Protein AF-A0A7W0KVX8-F1 (afdb_monomer)

Sequence (201 aa):
MSERSAALRSRAVELGVEVSYWDVEGGLHHAPEATLLAVVEVLEADRAGPAGQLEPVVVVGQHDTVRFGSLTDVQVHLVDGTAIKLDGTDGHAVLPPDLPVGCHLLRGADGDDEESATLVVPPPTMPRAAALAGGVGLFVPAYALWEAASPMPSFAHVSALVAKAPRLGVDVVATLPLYAAFLDEPFDASPYAPVSRLHWN

pLDDT: mean 92.49, std 5.88, range [60.91, 98.25]

Nearest PDB structures (foldseek):
  4s3r-assembly1_A  TM=8.326E-01  e=8.146E-12  Escherichia coli K-12
  4s3q-assembly3_C  TM=8.291E-01  e=1.752E-10  Escherichia coli K-12
  4s3p-assembly1_A  TM=8.088E-01  e=7.291E-11  Escherichia coli K-12
  3o4o-assembly1_C  TM=3.764E-01  e=3.678E-02  Homo sapiens
  6ed1-assembly2_C  TM=4.010E-01  e=1.287E-01  Phocaeicola dorei

Foldseek 3Di:
DDPVLVVLVVLCVVLVHDQWDQDPVRDIDGDDSVRSVVVSVVSVVVVPDDDAQADQEAEDEFFDKGFRAPFDFKWKQAPVRDIDTFDDDRRMGTDDRPRDADWIKIWTDDVPDIDIHIYGYHDPDDDDDPQCVVAAEAEDAQQPFADPVGRGRDVVSVVVCVVCQVVVRHPYYHHQAQAAAPCDVPHDPDSVDHPDSVDGD

Solvent-accessible surface area (backbone atoms only — not comparable to full-atom values): 12054 Å² total; per-residue (Å²): 134,54,73,70,56,54,52,51,52,52,52,28,48,77,72,72,42,80,63,55,52,71,48,98,86,70,48,81,44,67,61,53,69,70,57,52,49,57,53,44,55,53,53,52,62,69,58,72,59,86,86,63,61,50,60,66,66,43,79,42,68,77,64,36,70,50,63,37,48,83,45,69,60,32,30,41,35,40,81,90,66,53,74,44,77,48,77,65,57,99,30,28,28,69,47,71,66,77,66,68,72,46,72,28,41,34,36,31,27,50,91,93,48,75,48,70,22,40,33,33,29,63,68,96,58,83,88,76,64,74,90,55,66,92,55,40,74,44,81,49,53,55,81,75,35,60,41,96,94,46,68,67,51,42,72,66,47,52,52,57,47,60,75,46,27,64,85,72,65,31,75,40,81,44,60,61,62,59,34,19,49,33,84,58,93,69,71,38,80,47,59,86,56,45,78,32,95,86,44,69,101

Secondary structure (DSSP, 8-state):
--HHHHHHHHHHHHTT--SEEE-TTS-EEEPPHHHHHHHHHHHHHHH-S---SS-SEEE--TT-EEE-TT--S-EEE-TTS-EEE---BTTEEEPPTTPPSEEEEEEEEETTEEEEEEEEE--SS----GGGTTPPEEE--GGG--BTTB-S--HHHHHHHHHHGGGGT--EEE-S--EE-B-SSS-B--TTS-SEEEEE-

Mean predicted aligned error: 6.46 Å

Radius of gyration: 25.16 Å; Cα contacts (8 Å, |Δi|>4): 292; chains: 1; bounding box: 56×49×65 Å

Structure (mmCIF, N/CA/C/O backbone):
data_AF-A0A7W0KVX8-F1
#
_entry.id   AF-A0A7W0KVX8-F1
#
loop_
_atom_site.group_PDB
_atom_site.id
_atom_site.type_symbol
_atom_site.label_atom_id
_atom_site.label_alt_id
_atom_site.label_comp_id
_atom_site.label_asym_id
_atom_site.label_entity_id
_atom_site.label_seq_id
_atom_site.pdbx_PDB_ins_code
_atom_site.Cartn_x
_atom_site.Cartn_y
_atom_site.Cartn_z
_atom_site.occupancy
_atom_site.B_iso_or_equiv
_atom_site.auth_seq_id
_atom_site.auth_comp_id
_atom_site.auth_asym_id
_atom_site.auth_atom_id
_atom_site.pdbx_PDB_model_num
ATOM 1 N N . MET A 1 1 ? 10.845 28.644 25.813 1.00 60.91 1 MET A N 1
ATOM 2 C CA . MET A 1 1 ? 9.787 28.021 24.991 1.00 60.91 1 MET A CA 1
ATOM 3 C C . MET A 1 1 ? 8.451 28.470 25.559 1.00 60.91 1 MET A C 1
ATOM 5 O O . MET A 1 1 ? 8.292 28.390 26.769 1.00 60.91 1 MET A O 1
ATOM 9 N N . SER A 1 2 ? 7.565 29.038 24.738 1.00 82.81 2 SER A N 1
ATOM 10 C CA . SER A 1 2 ? 6.242 29.498 25.192 1.00 82.81 2 SER A CA 1
ATOM 11 C C . SER A 1 2 ? 5.310 28.304 25.426 1.00 82.81 2 SER A C 1
ATOM 13 O O . SER A 1 2 ? 5.444 27.289 24.747 1.00 82.81 2 SER A O 1
ATOM 15 N N . GLU A 1 3 ? 4.344 28.427 26.333 1.00 86.12 3 GLU A N 1
ATOM 16 C CA . GLU A 1 3 ? 3.300 27.417 26.574 1.00 86.12 3 GLU A CA 1
ATOM 17 C C . GLU A 1 3 ? 2.555 27.048 25.278 1.00 86.12 3 GLU A C 1
ATOM 19 O O . GLU A 1 3 ? 2.338 25.876 24.983 1.00 86.12 3 GLU A O 1
ATOM 24 N N . ARG A 1 4 ? 2.297 28.044 24.419 1.00 86.69 4 ARG A N 1
ATOM 25 C CA . ARG A 1 4 ? 1.688 27.845 23.094 1.00 86.69 4 ARG A CA 1
ATOM 26 C C . ARG A 1 4 ? 2.558 27.001 22.151 1.00 86.69 4 ARG A C 1
ATOM 28 O O . ARG A 1 4 ? 2.035 26.205 21.380 1.00 86.69 4 ARG A O 1
ATOM 35 N N . SER A 1 5 ? 3.879 27.161 22.232 1.00 89.12 5 SER A N 1
ATOM 36 C CA . SER A 1 5 ? 4.852 26.391 21.441 1.00 89.12 5 SER A CA 1
ATOM 37 C C . SER A 1 5 ? 4.897 24.930 21.891 1.00 89.12 5 SER A C 1
ATOM 39 O O . SER A 1 5 ? 4.917 24.017 21.067 1.00 89.12 5 SER A O 1
ATOM 41 N N . ALA A 1 6 ? 4.838 24.698 23.206 1.00 92.88 6 ALA A N 1
ATOM 42 C CA . ALA A 1 6 ? 4.768 23.355 23.771 1.00 92.88 6 ALA A CA 1
ATOM 43 C C . ALA A 1 6 ? 3.460 22.644 23.384 1.00 92.88 6 ALA A C 1
ATOM 45 O O . ALA A 1 6 ? 3.502 21.491 22.959 1.00 92.88 6 ALA A O 1
ATOM 46 N N . ALA A 1 7 ? 2.323 23.344 23.452 1.00 95.69 7 ALA A N 1
ATOM 47 C CA . ALA A 1 7 ? 1.025 22.807 23.047 1.00 95.69 7 ALA A CA 1
ATOM 48 C C . ALA A 1 7 ? 0.996 22.408 21.562 1.00 95.69 7 ALA A C 1
ATOM 50 O O . ALA A 1 7 ? 0.565 21.306 21.234 1.00 95.69 7 ALA A O 1
ATOM 51 N N . LEU A 1 8 ? 1.527 23.256 20.670 1.00 96.75 8 LEU A N 1
ATOM 52 C CA . LEU A 1 8 ? 1.627 22.944 19.240 1.00 96.75 8 LEU A CA 1
ATOM 53 C C . LEU A 1 8 ? 2.477 21.692 18.982 1.00 96.75 8 LEU A C 1
ATOM 55 O O . LEU A 1 8 ? 2.088 20.836 18.195 1.00 96.75 8 LEU A O 1
ATOM 59 N N . ARG A 1 9 ? 3.624 21.562 19.659 1.00 96.94 9 ARG A N 1
ATOM 60 C CA . ARG A 1 9 ? 4.486 20.376 19.534 1.00 96.94 9 ARG A CA 1
ATOM 61 C C . ARG A 1 9 ? 3.807 19.114 20.061 1.00 96.94 9 ARG A C 1
ATOM 63 O O . ARG A 1 9 ? 3.898 18.086 19.402 1.00 96.94 9 ARG A O 1
ATOM 70 N N . SER A 1 10 ? 3.115 19.193 21.201 1.00 96.75 10 SER A N 1
ATOM 71 C CA . SER A 1 10 ? 2.325 18.070 21.727 1.00 96.75 10 SER A CA 1
ATOM 72 C C . SER A 1 10 ? 1.285 17.629 20.705 1.00 96.75 10 SER A C 1
ATOM 74 O O . SER A 1 10 ? 1.202 16.451 20.370 1.00 96.75 10 SER A O 1
ATOM 76 N N . ARG A 1 11 ? 0.559 18.595 20.132 1.00 96.12 11 ARG A N 1
ATOM 77 C CA . ARG A 1 11 ? -0.483 18.296 19.158 1.00 96.12 11 ARG A CA 1
ATOM 78 C C . ARG A 1 11 ? 0.067 17.696 17.864 1.00 96.12 11 ARG A C 1
ATOM 80 O O . ARG A 1 11 ? -0.513 16.755 17.336 1.00 96.12 11 ARG A O 1
ATOM 87 N N . ALA A 1 12 ? 1.204 18.192 17.381 1.00 97.06 12 ALA A N 1
ATOM 88 C CA . ALA A 1 12 ? 1.903 17.616 16.235 1.00 97.06 12 ALA A CA 1
ATOM 89 C C . ALA A 1 12 ? 2.253 16.135 16.476 1.00 97.06 12 ALA A C 1
ATOM 91 O O . ALA A 1 12 ? 1.955 15.292 15.635 1.00 97.06 12 ALA A O 1
ATOM 92 N N . VAL A 1 13 ? 2.792 15.802 17.654 1.00 97.19 13 VAL A N 1
ATOM 93 C CA . VAL A 1 13 ? 3.115 14.414 18.028 1.00 97.19 13 VAL A CA 1
ATOM 94 C C . VAL A 1 13 ? 1.862 13.535 18.102 1.00 97.19 13 VAL A C 1
ATOM 96 O O . VAL A 1 13 ? 1.881 12.416 17.598 1.00 97.19 13 VAL A O 1
ATOM 99 N N . GLU A 1 14 ? 0.759 14.034 18.667 1.00 95.19 14 GLU A N 1
ATOM 100 C CA . GLU A 1 14 ? -0.530 13.317 18.700 1.00 95.19 14 GLU A CA 1
ATOM 101 C C . GLU A 1 14 ? -1.083 12.996 17.302 1.00 95.19 14 GLU A C 1
ATOM 103 O O . GLU A 1 14 ? -1.807 12.016 17.136 1.00 95.19 14 GLU A O 1
ATOM 108 N N . LEU A 1 15 ? -0.744 13.812 16.300 1.00 94.44 15 LEU A N 1
ATOM 109 C CA . LEU A 1 15 ? -1.108 13.617 14.894 1.00 94.44 15 LEU A CA 1
ATOM 110 C C . LEU A 1 15 ? -0.056 12.812 14.108 1.00 94.44 15 LEU A C 1
ATOM 112 O O . LEU A 1 15 ? -0.180 12.668 12.895 1.00 94.44 15 LEU A O 1
ATOM 116 N N . GLY A 1 16 ? 0.978 12.289 14.774 1.00 95.44 16 GLY A N 1
ATOM 117 C CA . GLY A 1 16 ? 2.042 11.505 14.142 1.00 95.44 16 GLY A CA 1
ATOM 118 C C . GLY A 1 16 ? 3.076 12.338 13.376 1.00 95.44 16 GLY A C 1
ATOM 119 O O . GLY A 1 16 ? 3.812 11.794 12.557 1.00 95.44 16 GLY A O 1
ATOM 120 N N . VAL A 1 17 ? 3.152 13.647 13.628 1.00 97.06 17 VAL A N 1
ATOM 121 C CA . VAL A 1 17 ? 4.133 14.542 13.003 1.00 97.06 17 VAL A CA 1
ATOM 122 C C . VAL A 1 17 ? 5.415 14.562 13.825 1.00 97.06 17 VAL A C 1
ATOM 124 O O . VAL A 1 17 ? 5.430 14.951 14.996 1.00 97.06 17 VAL A O 1
ATOM 127 N N . GLU A 1 18 ? 6.522 14.191 13.188 1.00 96.62 18 GLU A N 1
ATOM 128 C CA . GLU A 1 18 ? 7.843 14.274 13.797 1.00 96.62 18 GLU A CA 1
ATOM 129 C C . GLU A 1 18 ? 8.270 15.744 13.962 1.00 96.62 18 GLU A C 1
ATOM 131 O O . GLU A 1 18 ? 8.234 16.543 13.026 1.00 96.62 18 GLU A O 1
ATOM 136 N N . VAL A 1 19 ? 8.672 16.130 15.175 1.00 97.75 19 VAL A N 1
ATOM 137 C CA . VAL A 1 19 ? 8.991 17.533 15.515 1.00 97.75 19 VAL A CA 1
ATOM 138 C C . VAL A 1 19 ? 10.482 17.873 15.407 1.00 97.75 19 VAL A C 1
ATOM 140 O O . VAL A 1 19 ? 10.882 19.023 15.642 1.00 97.75 19 VAL A O 1
ATOM 143 N N . SER A 1 20 ? 11.305 16.879 15.083 1.00 97.31 20 SER A N 1
ATOM 144 C CA . SER A 1 20 ? 12.745 16.991 14.860 1.00 97.31 20 SER A CA 1
ATOM 145 C C . SER A 1 20 ? 13.267 15.774 14.116 1.00 97.31 20 SER A C 1
ATOM 147 O O . SER A 1 20 ? 12.803 14.686 14.410 1.00 97.31 20 SER A O 1
ATOM 149 N N . TYR A 1 21 ? 14.267 15.930 13.259 1.00 97.06 21 TYR A N 1
ATOM 150 C CA . TYR A 1 21 ? 14.868 14.816 12.525 1.00 97.06 21 TYR A CA 1
ATOM 151 C C . TYR A 1 21 ? 16.384 14.989 12.424 1.00 97.06 21 TYR A C 1
ATOM 153 O O . TYR A 1 21 ? 16.905 16.098 12.565 1.00 97.06 21 TYR A O 1
ATOM 161 N N . TRP A 1 22 ? 17.084 13.887 12.168 1.00 97.88 22 TRP A N 1
ATOM 162 C CA . TRP A 1 22 ? 18.500 13.901 11.810 1.00 97.88 22 TRP A CA 1
ATOM 163 C C . TRP A 1 22 ? 18.632 13.948 10.291 1.00 97.88 22 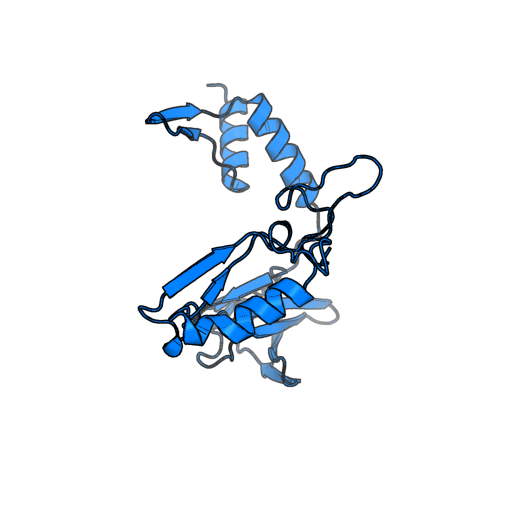TRP A C 1
ATOM 165 O O . TRP A 1 22 ? 18.030 13.128 9.597 1.00 97.88 22 TRP A O 1
ATOM 175 N N . ASP A 1 23 ? 19.388 14.908 9.771 1.00 97.31 23 ASP A N 1
ATOM 176 C CA . ASP A 1 23 ? 19.663 14.986 8.338 1.00 97.31 23 ASP A CA 1
ATOM 177 C C . ASP A 1 23 ? 20.733 13.968 7.894 1.00 97.31 23 ASP A C 1
ATOM 179 O O . ASP A 1 23 ? 21.302 13.214 8.689 1.00 97.31 23 ASP A O 1
ATOM 183 N N . VAL A 1 24 ? 21.019 13.948 6.591 1.00 96.81 24 VAL A N 1
ATOM 184 C CA . VAL A 1 24 ? 22.013 13.045 5.986 1.00 96.81 24 VAL A CA 1
ATOM 185 C C . VAL A 1 24 ? 23.459 13.356 6.387 1.00 96.81 24 VAL A C 1
ATOM 187 O O . VAL A 1 24 ? 24.340 12.526 6.172 1.00 96.81 24 VAL A O 1
ATOM 190 N N . GLU A 1 25 ? 23.710 14.527 6.971 1.00 97.88 25 GLU A N 1
ATOM 191 C CA . GLU A 1 25 ? 25.013 14.952 7.489 1.00 97.88 25 GLU A CA 1
ATOM 192 C C . GLU A 1 25 ? 25.151 14.656 8.995 1.00 97.88 25 GLU A C 1
ATOM 194 O O . GLU A 1 25 ? 26.216 14.863 9.579 1.00 97.88 25 GLU A O 1
ATOM 199 N N . GLY A 1 26 ? 24.097 14.126 9.629 1.00 97.56 26 GLY A N 1
ATOM 200 C CA . GLY A 1 26 ? 24.051 13.846 11.062 1.00 97.56 26 GLY A CA 1
ATOM 201 C 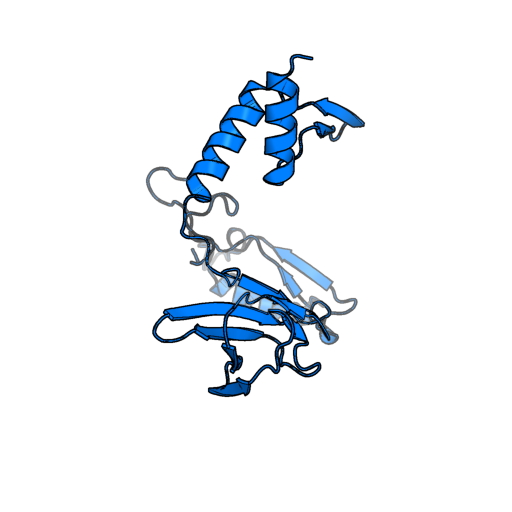C . GLY A 1 26 ? 23.756 15.081 11.917 1.00 97.56 26 GLY A C 1
ATOM 202 O O . GLY A 1 26 ? 24.029 15.070 13.116 1.00 97.56 26 GLY A O 1
ATOM 203 N N . GLY A 1 27 ? 23.212 16.146 11.331 1.00 98.25 27 GLY A N 1
ATOM 204 C CA . GLY A 1 27 ? 22.713 17.319 12.039 1.00 98.25 27 GLY A CA 1
ATOM 205 C C . GLY A 1 27 ? 21.297 17.097 12.568 1.00 98.25 27 GLY A C 1
ATOM 206 O O . GLY A 1 27 ? 20.413 16.665 11.831 1.00 98.25 27 GLY A O 1
ATOM 207 N N . LEU A 1 28 ? 21.062 17.412 13.846 1.00 98.12 28 LEU A N 1
ATOM 208 C CA . LEU A 1 28 ? 19.714 17.421 14.421 1.00 98.12 28 LEU A CA 1
ATOM 209 C C . LEU A 1 28 ? 19.013 18.740 14.089 1.00 98.12 28 LEU A C 1
ATOM 211 O O . LEU A 1 28 ? 19.460 19.812 14.501 1.00 98.12 28 LEU A O 1
ATOM 215 N N . HIS A 1 29 ? 17.865 18.647 13.427 1.00 97.56 29 HIS A N 1
ATOM 216 C CA . HIS A 1 29 ? 17.004 19.781 13.112 1.00 97.56 29 HIS A CA 1
ATOM 217 C C . HIS A 1 29 ? 15.722 19.715 13.916 1.00 97.56 29 HIS A C 1
ATOM 219 O O . HIS A 1 29 ? 15.099 18.663 14.022 1.00 97.56 29 HIS A O 1
ATOM 225 N N . HIS A 1 30 ? 15.281 20.857 14.435 1.00 97.25 30 HIS A N 1
ATOM 226 C CA . HIS A 1 30 ? 13.957 20.995 15.031 1.00 97.25 30 HIS A CA 1
ATOM 227 C C . HIS A 1 30 ? 13.032 21.713 14.057 1.00 97.25 30 HIS A C 1
ATOM 229 O O . HIS A 1 30 ? 13.382 22.769 13.529 1.00 97.25 30 HIS A O 1
ATOM 235 N N . ALA A 1 31 ? 11.831 21.171 13.860 1.00 96.31 31 ALA A N 1
ATOM 236 C CA . ALA A 1 31 ? 10.846 21.777 12.979 1.00 96.31 31 ALA A CA 1
ATOM 237 C C . ALA A 1 31 ? 10.495 23.207 13.458 1.00 96.31 31 ALA A C 1
ATOM 239 O O . ALA A 1 31 ? 10.212 23.394 14.657 1.00 96.31 31 ALA A O 1
ATOM 240 N N . PRO A 1 32 ? 10.505 24.212 12.558 1.00 96.31 32 PRO A N 1
ATOM 241 C CA . PRO A 1 32 ? 10.020 25.556 12.857 1.00 96.31 32 PRO A CA 1
ATOM 242 C C . PRO A 1 32 ? 8.536 25.547 13.236 1.00 96.31 32 PRO A C 1
ATOM 244 O O . PRO A 1 32 ? 7.752 24.776 12.685 1.00 96.31 32 PRO A O 1
ATOM 247 N N . GLU A 1 33 ? 8.120 26.451 14.129 1.00 96.44 33 GLU A N 1
ATOM 248 C CA . GLU A 1 33 ? 6.717 26.531 14.577 1.00 96.44 33 GLU A CA 1
ATOM 249 C C . GLU A 1 33 ? 5.740 26.770 13.420 1.00 96.44 33 GLU A C 1
ATOM 251 O O . GLU A 1 33 ? 4.672 26.170 13.396 1.00 96.44 33 GLU A O 1
ATOM 256 N N . ALA A 1 34 ? 6.120 27.590 12.435 1.00 96.81 34 ALA A N 1
ATOM 257 C CA . ALA A 1 34 ? 5.286 27.859 11.265 1.00 96.81 34 ALA A CA 1
ATOM 258 C C . ALA A 1 34 ? 5.028 26.595 10.424 1.00 96.81 34 ALA A C 1
ATOM 260 O O . ALA A 1 34 ? 3.917 26.394 9.944 1.00 96.81 34 ALA A O 1
ATOM 261 N N . THR A 1 35 ? 6.032 25.723 10.283 1.00 96.94 35 THR A N 1
ATOM 262 C CA . THR A 1 35 ? 5.895 24.442 9.577 1.00 96.94 35 THR A CA 1
ATOM 263 C C . THR A 1 35 ? 4.988 23.491 10.347 1.00 96.94 35 THR A C 1
ATOM 265 O O . THR A 1 35 ? 4.090 22.900 9.756 1.00 96.94 35 THR A O 1
ATOM 268 N N . LEU A 1 36 ? 5.185 23.375 11.667 1.00 97.62 36 LEU A N 1
ATOM 269 C CA . LEU A 1 36 ? 4.328 22.538 12.510 1.00 97.62 36 LEU A CA 1
ATOM 270 C C . LEU A 1 36 ? 2.873 23.002 12.462 1.00 97.62 36 LEU A C 1
ATOM 272 O O . LEU A 1 36 ? 1.986 22.171 12.323 1.00 97.62 36 LEU A O 1
ATOM 276 N N . LEU A 1 37 ? 2.634 24.314 12.530 1.00 97.50 37 LEU A N 1
ATOM 277 C CA . LEU A 1 37 ? 1.289 24.87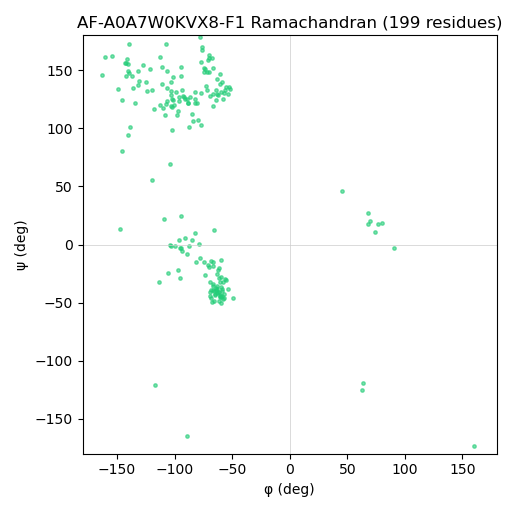5 12.448 1.00 97.50 37 LEU A CA 1
ATOM 278 C C . LEU A 1 37 ? 0.615 24.514 11.118 1.00 97.50 37 LEU A C 1
ATOM 280 O O . LEU A 1 37 ? -0.482 23.972 11.139 1.00 97.50 37 LEU A O 1
ATOM 284 N N . ALA A 1 38 ? 1.294 24.734 9.988 1.00 97.56 38 ALA A N 1
ATOM 285 C CA . ALA A 1 38 ? 0.740 24.440 8.667 1.00 97.56 38 ALA A CA 1
ATOM 286 C C . ALA A 1 38 ? 0.402 22.949 8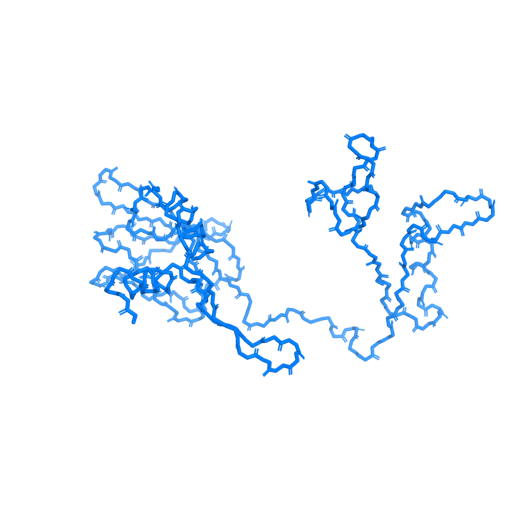.476 1.00 97.56 38 ALA A C 1
ATOM 288 O O . ALA A 1 38 ? -0.644 22.619 7.925 1.00 97.56 38 ALA A O 1
ATOM 289 N N . VAL A 1 39 ? 1.261 22.036 8.948 1.00 97.12 39 VAL A N 1
ATOM 290 C CA . VAL A 1 39 ? 1.001 20.587 8.862 1.00 97.12 39 VAL A CA 1
ATOM 291 C C . VAL A 1 39 ? -0.149 20.176 9.784 1.00 97.12 39 VAL A C 1
ATOM 293 O O . VAL A 1 39 ? -1.026 19.429 9.359 1.00 97.12 39 VAL A O 1
ATOM 296 N N . VAL A 1 40 ? -0.175 20.676 11.025 1.00 96.69 40 VAL A N 1
ATOM 297 C CA . VAL A 1 40 ? -1.258 20.395 11.981 1.00 96.69 40 VAL A CA 1
ATOM 298 C C . VAL A 1 40 ? -2.602 20.875 11.437 1.00 96.69 40 VAL A C 1
ATOM 300 O O . VAL A 1 40 ? -3.565 20.121 11.488 1.00 96.69 40 VAL A O 1
ATOM 303 N N . GLU A 1 41 ? -2.672 22.082 10.871 1.00 95.75 41 GLU A N 1
ATOM 304 C CA . GLU A 1 41 ? -3.903 22.622 10.278 1.00 95.75 41 GLU A CA 1
ATOM 305 C C . GLU A 1 41 ? -4.468 21.715 9.174 1.00 95.75 41 GLU A C 1
ATOM 307 O O . GLU A 1 41 ? -5.672 21.464 9.150 1.00 95.75 41 GLU A O 1
ATOM 312 N N . VAL A 1 42 ? -3.610 21.179 8.300 1.00 95.75 42 VAL A N 1
ATOM 313 C CA . VAL A 1 42 ? -4.026 20.247 7.238 1.00 95.75 42 VAL A CA 1
ATOM 314 C C . VAL A 1 42 ? -4.536 18.928 7.822 1.00 95.75 42 VAL A C 1
ATOM 316 O O . VAL A 1 42 ? -5.622 18.480 7.466 1.00 95.75 42 VAL A O 1
ATOM 319 N N . LEU A 1 43 ? -3.791 18.319 8.749 1.00 94.56 43 LEU A N 1
ATOM 320 C CA . LEU A 1 43 ? -4.164 17.022 9.327 1.00 94.56 43 LEU A CA 1
ATOM 321 C C . LEU A 1 43 ? -5.445 17.094 10.170 1.00 94.56 43 LEU A C 1
ATOM 323 O O . LEU A 1 43 ? -6.228 16.147 10.192 1.00 94.56 43 LEU A O 1
ATOM 327 N N . GLU A 1 44 ? -5.679 18.211 10.856 1.00 93.38 44 GLU A N 1
ATOM 328 C CA . GLU A 1 44 ? -6.921 18.443 11.599 1.00 93.38 44 GLU A CA 1
ATOM 329 C C . GLU A 1 44 ? -8.121 18.609 10.668 1.00 93.38 44 GLU A C 1
ATOM 331 O O . GLU A 1 44 ? -9.200 18.092 10.961 1.00 93.38 44 GLU A O 1
ATOM 336 N N . ALA A 1 45 ? -7.937 19.300 9.538 1.00 91.12 45 ALA A N 1
ATOM 337 C CA . ALA A 1 45 ? -8.982 19.439 8.532 1.00 91.12 45 ALA A CA 1
ATOM 338 C C . ALA A 1 45 ? -9.385 18.073 7.947 1.00 91.12 45 ALA A C 1
ATOM 340 O O . ALA A 1 45 ? -10.578 17.807 7.804 1.00 91.12 45 ALA A O 1
ATOM 341 N N . ASP A 1 46 ? -8.414 17.189 7.697 1.00 86.38 46 ASP A N 1
ATOM 342 C CA . ASP A 1 46 ? -8.662 15.826 7.206 1.00 86.38 46 ASP A CA 1
ATOM 343 C C . ASP A 1 46 ? -9.330 14.926 8.262 1.00 86.38 46 ASP A C 1
ATOM 345 O O . ASP A 1 46 ? -10.136 14.055 7.930 1.00 86.38 46 ASP A O 1
ATOM 349 N N . ARG A 1 47 ? -9.034 15.138 9.551 1.00 81.19 47 ARG A N 1
ATOM 350 C CA . ARG A 1 47 ? -9.573 14.330 10.657 1.00 81.19 47 ARG A CA 1
ATOM 351 C C . ARG A 1 47 ? -11.038 14.624 10.986 1.00 81.19 47 ARG A C 1
ATOM 353 O O . ARG A 1 47 ? -11.664 13.817 11.666 1.00 81.19 47 ARG A O 1
ATOM 360 N N . ALA A 1 48 ? -11.608 15.732 10.518 1.00 69.50 48 ALA A N 1
ATOM 361 C CA . ALA A 1 48 ? -12.958 16.185 10.875 1.00 69.50 48 ALA A CA 1
ATOM 362 C C . ALA A 1 48 ? -14.126 15.274 10.403 1.00 69.50 48 ALA A C 1
ATOM 364 O O . ALA A 1 48 ? -15.287 15.684 10.461 1.00 69.50 48 ALA A O 1
ATOM 365 N N . GLY A 1 49 ? -13.851 14.048 9.942 1.00 67.19 49 GLY A N 1
ATOM 366 C CA . GLY A 1 49 ? -14.856 13.027 9.650 1.00 67.19 49 GLY A CA 1
ATOM 367 C C . GLY A 1 49 ? -15.536 12.459 10.909 1.00 67.19 49 GLY A C 1
ATOM 368 O O . GLY A 1 49 ? -15.041 12.633 12.025 1.00 67.19 49 GLY A O 1
ATOM 369 N N . PRO A 1 50 ? -16.692 11.785 10.758 1.00 64.62 50 PRO A N 1
ATOM 370 C CA . PRO A 1 50 ? -17.402 11.185 11.882 1.00 64.62 50 PRO A CA 1
ATOM 371 C C . PRO A 1 50 ? -16.549 10.099 12.549 1.00 64.62 50 PRO A C 1
ATOM 373 O O . PRO A 1 50 ? -16.039 9.198 11.885 1.00 64.62 50 PRO A O 1
ATOM 376 N N . ALA A 1 51 ? -16.408 10.189 13.872 1.00 70.62 51 ALA A N 1
ATOM 377 C CA . ALA A 1 51 ? -15.779 9.152 14.676 1.00 70.62 51 ALA A CA 1
ATOM 378 C C . ALA A 1 51 ? -16.775 7.999 14.869 1.00 70.62 51 ALA A C 1
ATOM 380 O O . ALA A 1 51 ? -17.720 8.130 15.648 1.00 70.62 51 ALA A O 1
ATOM 381 N N . GLY A 1 52 ? -16.577 6.911 14.125 1.00 82.19 52 GLY A N 1
ATOM 382 C CA . GLY A 1 52 ? -17.249 5.637 14.369 1.00 82.19 52 GLY A CA 1
ATOM 383 C C . GLY A 1 52 ? -16.635 4.899 15.558 1.00 82.19 52 GLY A C 1
ATOM 384 O O . GLY A 1 52 ? -15.554 5.242 16.044 1.00 82.19 52 GLY A O 1
ATOM 385 N N . GLN A 1 53 ? -17.331 3.874 16.029 1.00 89.38 53 GLN A N 1
ATOM 386 C CA . GLN A 1 53 ? -16.802 2.924 17.004 1.00 89.38 53 GLN A CA 1
ATOM 387 C C . GLN A 1 53 ? -15.788 1.963 16.374 1.00 89.38 53 GLN A C 1
ATOM 389 O O . GLN A 1 53 ? -14.905 1.457 17.073 1.00 89.38 53 GLN A O 1
ATOM 394 N N . LEU A 1 54 ? -15.905 1.722 15.064 1.00 90.38 54 LEU A N 1
ATOM 395 C CA . LEU A 1 54 ? -14.915 1.007 14.268 1.00 90.38 54 LEU A CA 1
ATOM 396 C C . LEU A 1 54 ? -13.932 1.977 13.605 1.00 90.38 54 LEU A C 1
ATOM 398 O O . LEU A 1 54 ? -14.319 2.938 12.941 1.00 90.38 54 LEU A O 1
ATOM 402 N N . GLU A 1 55 ? -12.640 1.664 13.706 1.00 88.00 55 GLU A N 1
ATOM 403 C CA . GLU A 1 55 ? -11.627 2.278 12.844 1.00 88.00 55 GLU A CA 1
ATOM 404 C C . GLU A 1 55 ? -11.901 1.876 11.381 1.00 88.00 55 GLU A C 1
ATOM 406 O O . GLU A 1 55 ? -12.080 0.683 11.126 1.00 88.00 55 GLU A O 1
ATOM 411 N N . PRO A 1 56 ? -11.894 2.802 10.398 1.00 88.94 56 PRO A N 1
ATOM 412 C CA . PRO A 1 56 ? -12.282 2.500 9.012 1.00 88.94 56 PRO A CA 1
ATOM 413 C C . PRO A 1 56 ? -11.483 1.361 8.364 1.00 88.94 56 PRO A C 1
ATOM 415 O O . PRO A 1 56 ? -11.983 0.654 7.482 1.00 88.94 56 PRO A O 1
ATOM 418 N N . VAL A 1 57 ? -10.232 1.189 8.798 1.00 93.00 57 VAL A N 1
ATOM 419 C CA . VAL A 1 57 ? -9.344 0.099 8.396 1.00 93.00 57 VAL A CA 1
ATOM 420 C C . VAL A 1 57 ? -8.669 -0.471 9.638 1.00 93.00 57 VAL A C 1
ATOM 422 O O . VAL A 1 57 ? -7.939 0.230 10.334 1.00 93.00 57 VAL A O 1
ATOM 425 N N . VAL A 1 58 ? -8.861 -1.764 9.878 1.00 93.06 58 VAL A N 1
ATOM 426 C CA . VAL A 1 58 ? -8.200 -2.517 10.943 1.00 93.06 58 VAL A CA 1
ATOM 427 C C . VAL A 1 58 ? -7.209 -3.476 10.293 1.00 93.06 58 VAL A C 1
ATOM 429 O O . VAL A 1 58 ? -7.605 -4.356 9.534 1.00 93.06 58 VAL A O 1
ATOM 432 N N . VAL A 1 59 ? -5.916 -3.319 10.571 1.00 92.31 5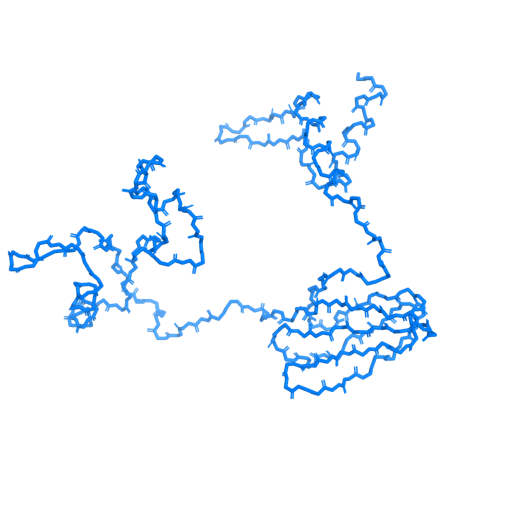9 VAL A N 1
ATOM 433 C CA . VAL A 1 59 ? -4.873 -4.247 10.105 1.00 92.31 59 VAL A CA 1
ATOM 434 C C . VAL A 1 59 ? -4.481 -5.148 11.265 1.00 92.31 59 VAL A C 1
ATOM 436 O O . VAL A 1 59 ? -4.110 -4.642 12.321 1.00 92.31 59 VAL A O 1
ATOM 439 N N . VAL A 1 60 ? -4.561 -6.462 11.069 1.00 91.38 60 VAL A N 1
ATOM 440 C CA . VAL A 1 60 ? -4.378 -7.448 12.142 1.00 91.38 60 VAL A CA 1
ATOM 441 C C . VAL A 1 60 ? -3.414 -8.553 11.752 1.00 91.38 60 VAL A C 1
ATOM 443 O O . VAL A 1 60 ? -3.427 -9.038 10.627 1.00 91.38 60 VAL A O 1
ATOM 446 N N . GLY A 1 61 ? -2.581 -8.972 12.693 1.00 82.62 61 GLY A N 1
ATOM 447 C CA . GLY A 1 61 ? -1.816 -10.207 12.643 1.00 82.62 61 GLY A CA 1
ATOM 448 C C . GLY A 1 61 ? -2.575 -11.395 13.241 1.00 82.62 61 GLY A C 1
ATOM 449 O O . GLY A 1 61 ? -3.786 -11.367 13.461 1.00 82.62 61 GLY A O 1
ATOM 450 N N . GLN A 1 62 ? -1.838 -12.472 13.517 1.00 71.25 62 GLN A N 1
ATOM 451 C CA . GLN A 1 62 ? -2.386 -13.644 14.201 1.00 71.25 62 GLN A CA 1
ATOM 452 C C . GLN A 1 62 ? -2.649 -13.332 15.677 1.00 71.25 62 GLN A C 1
ATOM 454 O O . GLN A 1 62 ? -1.758 -12.841 16.365 1.00 71.25 62 GLN A O 1
ATOM 459 N N . HIS A 1 63 ? -3.836 -13.709 16.166 1.00 75.31 63 HIS A N 1
ATOM 460 C CA . HIS A 1 63 ? -4.275 -13.540 17.561 1.00 75.31 63 HIS A CA 1
ATOM 461 C C . HIS A 1 63 ? -4.496 -12.090 18.023 1.00 75.31 63 HIS A C 1
ATOM 463 O O . HIS A 1 63 ? -4.562 -11.834 19.227 1.00 75.31 63 HIS A O 1
ATOM 469 N N . ASP A 1 64 ? -4.639 -11.147 17.093 1.00 86.62 64 ASP A N 1
ATOM 470 C CA . ASP A 1 64 ? -4.936 -9.761 17.438 1.00 86.62 64 ASP A CA 1
ATOM 471 C C . ASP A 1 64 ? -6.367 -9.579 17.958 1.00 86.62 64 ASP A C 1
ATOM 473 O O . ASP A 1 64 ? -7.274 -10.387 17.736 1.00 86.62 64 ASP A O 1
ATOM 477 N N . THR A 1 65 ? -6.559 -8.483 18.686 1.00 91.19 65 THR A N 1
ATOM 478 C CA . THR A 1 65 ? -7.852 -8.075 19.235 1.00 91.19 65 THR A CA 1
ATOM 479 C C . THR A 1 65 ? -8.389 -6.893 18.442 1.00 91.19 65 THR A C 1
ATOM 481 O O . THR A 1 65 ? -7.663 -5.929 18.203 1.00 91.19 65 THR A O 1
ATOM 484 N N . VAL A 1 66 ? -9.670 -6.934 18.084 1.00 92.69 66 VAL A N 1
ATOM 485 C CA . VAL A 1 66 ? -10.368 -5.808 17.457 1.00 92.69 66 VAL A CA 1
ATOM 486 C C . VAL A 1 66 ? -11.232 -5.076 18.479 1.00 92.69 66 VAL A C 1
ATOM 488 O O . VAL A 1 66 ? -11.797 -5.698 19.378 1.00 92.69 66 VAL A O 1
ATOM 491 N N . ARG A 1 67 ? -11.319 -3.749 18.352 1.00 93.06 67 ARG A N 1
ATOM 492 C CA . ARG A 1 67 ? -12.172 -2.887 19.181 1.00 93.06 67 ARG A CA 1
ATOM 493 C C . ARG A 1 67 ? -13.410 -2.475 18.397 1.00 93.06 67 ARG A C 1
ATOM 495 O O . ARG A 1 67 ? -13.301 -2.166 17.215 1.00 93.06 67 ARG A O 1
ATOM 502 N N . PHE A 1 68 ? -14.552 -2.463 19.072 1.00 91.94 68 PHE A N 1
ATOM 503 C CA . PHE A 1 68 ? -15.848 -2.108 18.486 1.00 91.94 68 PHE A CA 1
ATOM 504 C C . PHE A 1 68 ? -16.800 -1.411 19.468 1.00 91.94 68 PHE A C 1
ATOM 506 O O . PHE A 1 68 ? -17.985 -1.277 19.183 1.00 91.94 68 PHE A O 1
ATOM 513 N N . GLY A 1 69 ? -16.305 -0.961 20.625 1.00 91.25 69 GLY A N 1
ATOM 514 C CA . GLY A 1 69 ? -17.086 -0.134 21.548 1.00 91.25 69 GLY A CA 1
ATOM 515 C C . GLY A 1 69 ? -18.327 -0.847 22.095 1.00 91.25 69 GLY A C 1
ATOM 516 O O . GLY A 1 69 ? -18.218 -1.912 22.690 1.00 91.25 69 GLY A O 1
ATOM 517 N N . SER A 1 70 ? -19.505 -0.250 21.944 1.00 91.69 70 SER A N 1
ATOM 518 C CA . SER A 1 70 ? -20.789 -0.803 22.380 1.00 91.69 70 SER A CA 1
ATOM 519 C C . SER A 1 70 ? -21.470 -1.709 21.352 1.00 91.69 70 SER A C 1
ATOM 521 O O . SER A 1 70 ? -22.533 -2.240 21.662 1.00 91.69 70 SER A O 1
ATOM 523 N N . LEU A 1 71 ? -20.893 -1.913 20.159 1.00 92.19 71 LEU A N 1
ATOM 524 C CA . LEU A 1 71 ? -21.499 -2.756 19.122 1.00 92.19 71 LEU A CA 1
ATOM 525 C C . LEU A 1 71 ? -21.681 -4.202 19.625 1.00 92.19 71 LEU A C 1
ATOM 527 O O . LEU A 1 71 ? -20.802 -4.759 20.286 1.00 92.19 71 LEU A O 1
ATOM 531 N N . THR A 1 72 ? -22.826 -4.817 19.310 1.00 88.62 72 THR A N 1
ATOM 532 C CA . THR A 1 72 ? -23.245 -6.108 19.895 1.00 88.62 72 THR A CA 1
ATOM 533 C C . THR A 1 72 ? -23.305 -7.265 18.893 1.00 88.62 72 THR A C 1
ATOM 535 O O . THR A 1 72 ? -23.004 -8.401 19.267 1.00 88.62 72 THR A O 1
ATOM 538 N N . ASP A 1 73 ? -23.640 -7.013 17.622 1.00 91.50 73 ASP A N 1
ATOM 539 C CA . ASP A 1 73 ? -23.629 -8.027 16.550 1.00 91.50 73 ASP A CA 1
ATOM 540 C C . ASP A 1 73 ? -22.414 -7.854 15.635 1.00 91.50 73 ASP A C 1
ATOM 542 O O . ASP A 1 73 ? -22.517 -7.407 14.493 1.00 91.50 73 ASP A O 1
ATOM 546 N N . VAL A 1 74 ? -21.233 -8.148 16.180 1.00 95.38 74 VAL A N 1
ATOM 547 C CA . VAL A 1 74 ? -19.964 -7.960 15.473 1.00 95.38 74 VAL A CA 1
ATOM 548 C C . VAL A 1 74 ? -19.595 -9.214 14.689 1.00 95.38 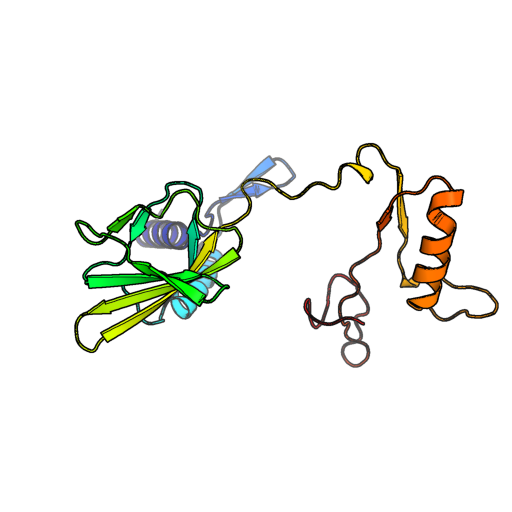74 VAL A C 1
ATOM 550 O O . VAL A 1 74 ? -19.512 -10.314 15.240 1.00 95.38 74 VAL A O 1
ATOM 553 N N . GLN A 1 75 ? -19.360 -9.052 13.390 1.00 96.25 75 GLN A N 1
ATOM 554 C CA . GLN A 1 75 ? -19.078 -10.137 12.458 1.00 96.25 75 GLN A CA 1
ATOM 555 C C . GLN A 1 75 ? -17.940 -9.772 11.506 1.00 96.25 75 GLN A C 1
ATOM 557 O O . GLN A 1 75 ? -17.816 -8.635 11.052 1.00 96.25 75 GLN A O 1
ATOM 562 N N . VAL A 1 76 ? -17.132 -10.769 11.157 1.00 96.69 76 VAL A N 1
ATOM 563 C CA . VAL A 1 76 ? -16.179 -10.702 10.050 1.00 96.69 76 VAL A CA 1
ATOM 564 C C . VAL A 1 76 ? -16.785 -11.426 8.856 1.00 96.69 76 VAL A C 1
ATOM 566 O O . VAL A 1 76 ? -17.055 -12.623 8.924 1.00 96.69 76 VAL A O 1
ATOM 569 N N . HIS A 1 77 ? -16.964 -10.719 7.747 1.00 97.19 77 HIS A N 1
ATOM 570 C CA . HIS A 1 77 ? -17.327 -11.295 6.460 1.00 97.19 77 HIS A CA 1
ATOM 571 C C . HIS A 1 77 ? -16.067 -11.471 5.616 1.00 97.19 77 HIS A C 1
ATOM 573 O O . HIS A 1 77 ? -15.431 -10.502 5.186 1.00 97.19 77 HIS A O 1
ATOM 579 N N . LEU A 1 78 ? -15.703 -12.728 5.394 1.00 97.00 78 LEU A N 1
ATOM 580 C CA . LEU A 1 78 ? -14.579 -13.110 4.559 1.00 97.00 78 LEU A CA 1
ATOM 581 C C . LEU A 1 78 ? -14.874 -12.839 3.080 1.00 97.00 78 LEU A C 1
ATOM 583 O O . LEU A 1 78 ? -16.024 -12.726 2.656 1.00 97.00 78 LEU A O 1
ATOM 587 N N . VAL A 1 79 ? -13.812 -12.770 2.270 1.00 93.94 79 VAL A N 1
ATOM 588 C CA . VAL A 1 79 ? -13.922 -12.514 0.818 1.00 93.94 79 VAL A CA 1
ATOM 589 C C . VAL A 1 79 ? -14.712 -13.614 0.106 1.00 93.94 79 VAL A C 1
ATOM 591 O O . VAL A 1 79 ? -15.364 -13.352 -0.901 1.00 93.94 79 VAL A O 1
ATOM 594 N N . ASP A 1 80 ? -14.675 -14.839 0.628 1.00 93.50 80 ASP A N 1
ATOM 595 C CA . ASP A 1 80 ? -15.419 -15.978 0.085 1.00 93.50 80 ASP A CA 1
ATOM 596 C C . ASP A 1 80 ? -16.913 -15.986 0.467 1.00 93.50 80 ASP A C 1
ATOM 598 O O . ASP A 1 80 ? -17.648 -16.881 0.052 1.00 93.50 80 ASP A O 1
ATOM 602 N N . GLY A 1 81 ? -17.373 -14.983 1.225 1.00 93.19 81 GLY A N 1
ATOM 603 C CA . GLY A 1 81 ? -18.752 -14.845 1.689 1.00 93.19 81 GLY A CA 1
ATOM 604 C C . GLY A 1 81 ? -19.036 -15.497 3.044 1.00 93.19 81 GLY A C 1
ATOM 605 O O . GLY A 1 81 ? -20.149 -15.360 3.553 1.00 93.19 81 GLY A O 1
ATOM 606 N N . THR A 1 82 ? -18.062 -16.175 3.657 1.00 96.44 82 THR A N 1
ATOM 607 C CA . THR A 1 82 ? -18.212 -16.749 5.000 1.00 96.44 82 THR A CA 1
ATOM 608 C C . THR A 1 82 ? -18.354 -15.640 6.040 1.00 96.44 82 THR A C 1
ATOM 610 O O . THR A 1 82 ? -17.535 -14.726 6.088 1.00 96.44 82 THR A O 1
ATOM 613 N N . ALA A 1 83 ? -19.368 -15.728 6.901 1.00 96.69 83 ALA A N 1
ATOM 614 C CA . ALA A 1 83 ? -19.546 -14.824 8.035 1.00 96.69 83 ALA A CA 1
ATOM 615 C C . ALA A 1 83 ? -19.133 -15.520 9.337 1.00 96.69 83 ALA A C 1
ATOM 617 O O . ALA A 1 83 ? -19.600 -16.621 9.636 1.00 96.69 83 ALA A O 1
ATOM 618 N N . ILE A 1 84 ? -18.271 -14.869 10.112 1.00 95.88 84 ILE A N 1
ATOM 619 C CA . ILE A 1 84 ? -17.800 -15.340 11.412 1.00 95.88 84 ILE A CA 1
ATOM 620 C C . ILE A 1 84 ? -18.243 -14.332 12.462 1.00 95.88 84 ILE A C 1
ATOM 622 O O . ILE A 1 84 ? -17.808 -13.182 12.445 1.00 95.88 84 ILE A O 1
ATOM 626 N N . LYS A 1 85 ? -19.094 -14.764 13.3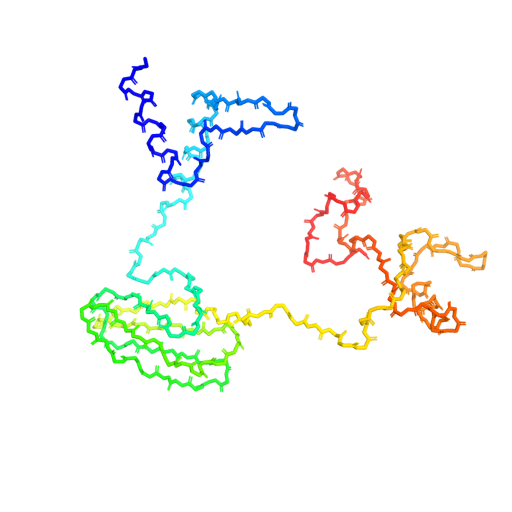90 1.00 95.81 85 LYS A N 1
ATOM 627 C CA . LYS A 1 85 ? -19.471 -13.944 14.538 1.00 95.81 85 LYS A CA 1
ATOM 628 C C . LYS A 1 85 ? -18.307 -13.856 15.524 1.00 95.81 85 LYS A C 1
ATOM 630 O O . LYS A 1 85 ? -17.670 -14.868 15.808 1.00 95.81 85 LYS A O 1
ATOM 635 N N . LEU A 1 86 ? -18.047 -12.657 16.035 1.00 94.25 86 LEU A N 1
ATOM 636 C CA . LEU A 1 86 ? -17.056 -12.427 17.077 1.00 94.25 86 LEU A CA 1
ATOM 637 C C . LEU A 1 86 ? -17.738 -12.403 18.444 1.00 94.25 86 LEU A C 1
ATOM 639 O O . LEU A 1 86 ? -18.680 -11.642 18.668 1.00 94.25 86 LEU A O 1
ATOM 643 N N . ASP A 1 87 ? -17.235 -13.221 19.364 1.00 89.62 87 ASP A N 1
ATOM 644 C CA . ASP A 1 87 ? -17.661 -13.188 20.759 1.00 89.62 87 ASP A CA 1
ATOM 645 C C . ASP A 1 87 ? -16.873 -12.101 21.496 1.00 89.62 87 ASP A C 1
ATOM 647 O O . ASP A 1 87 ? -15.670 -12.217 21.743 1.00 89.62 87 ASP A O 1
ATOM 651 N N . GLY A 1 88 ? -17.573 -11.008 21.788 1.00 85.12 88 GLY A N 1
ATOM 652 C CA . GLY A 1 88 ? -17.024 -9.813 22.405 1.00 85.12 88 GLY A CA 1
ATOM 653 C C . GLY A 1 88 ? -17.160 -9.758 23.921 1.00 85.12 88 GLY A C 1
ATOM 654 O O . GLY A 1 88 ? -18.187 -10.140 24.477 1.00 85.12 88 GLY A O 1
ATOM 655 N N . THR A 1 89 ? -16.164 -9.179 24.584 1.00 85.94 89 THR A N 1
ATOM 656 C CA . THR A 1 89 ? -16.221 -8.754 25.990 1.00 85.94 89 THR A CA 1
ATOM 657 C C . THR A 1 89 ? -15.696 -7.331 26.096 1.00 85.94 89 THR A C 1
ATOM 659 O O . THR A 1 89 ? -14.716 -7.010 25.442 1.00 85.94 89 THR A O 1
ATOM 662 N N . ASP A 1 90 ? -16.339 -6.462 26.880 1.00 88.81 90 ASP A N 1
ATOM 663 C CA . ASP A 1 90 ? -15.908 -5.070 27.116 1.00 88.81 90 ASP A CA 1
ATOM 664 C C . ASP A 1 90 ? -15.488 -4.307 25.838 1.00 88.81 90 ASP A C 1
ATOM 666 O O . ASP A 1 90 ? -14.430 -3.671 25.779 1.00 88.81 90 ASP A O 1
ATOM 670 N N . GLY A 1 91 ? -16.299 -4.422 24.781 1.00 91.50 91 GLY A N 1
ATOM 671 C CA . GLY A 1 91 ? -16.111 -3.712 23.512 1.00 91.50 91 GLY A CA 1
ATOM 672 C C . GLY A 1 91 ? -14.920 -4.151 22.668 1.00 91.50 91 GLY A C 1
ATOM 673 O O . GLY A 1 91 ? -14.449 -3.394 21.811 1.00 91.50 91 GLY A O 1
ATOM 674 N N . HIS A 1 92 ? -14.414 -5.356 22.919 1.00 93.12 92 HIS A N 1
ATOM 675 C CA . HIS A 1 92 ? -13.346 -5.959 22.145 1.00 93.12 92 HIS A CA 1
ATOM 676 C C . HIS A 1 92 ? -13.555 -7.464 21.954 1.00 93.12 92 HIS A C 1
ATOM 678 O O . HIS A 1 92 ? -14.233 -8.117 22.744 1.00 93.12 92 HIS A O 1
ATOM 684 N N . ALA A 1 93 ? -12.962 -8.030 20.905 1.00 93.44 93 ALA A N 1
ATOM 685 C CA . ALA A 1 93 ? -12.964 -9.471 20.660 1.00 93.44 93 ALA A CA 1
ATOM 686 C C . ALA A 1 93 ? -11.623 -9.915 20.090 1.00 93.44 93 ALA A C 1
ATOM 688 O O . ALA A 1 93 ? -10.995 -9.201 19.304 1.00 93.44 93 ALA A O 1
ATOM 689 N N . VAL A 1 94 ? -11.207 -11.118 20.473 1.00 92.94 94 VAL A N 1
ATOM 690 C CA . VAL A 1 94 ? -10.052 -11.782 19.871 1.00 92.94 94 VAL A CA 1
ATOM 691 C C . VAL A 1 94 ? -10.476 -12.333 18.517 1.00 92.94 94 VAL A C 1
ATOM 693 O O . VAL A 1 94 ? -11.506 -12.999 18.405 1.00 92.94 94 VAL A O 1
ATOM 696 N N . LEU A 1 95 ? -9.688 -12.053 17.484 1.00 92.06 95 LEU A N 1
ATOM 697 C CA . LEU A 1 95 ? -9.953 -12.585 16.157 1.00 92.06 95 LEU A CA 1
ATOM 698 C C . LEU A 1 95 ? -9.601 -14.077 16.074 1.00 92.06 95 LEU A C 1
ATOM 700 O O . LEU A 1 95 ? -8.644 -14.521 16.721 1.00 92.06 95 LEU A O 1
ATOM 704 N N . PRO A 1 96 ? -10.325 -14.858 15.248 1.00 91.38 96 PRO A N 1
ATOM 705 C CA . PRO A 1 96 ? -9.939 -16.228 14.949 1.00 91.38 96 PRO A CA 1
ATOM 706 C C . PRO A 1 96 ? -8.480 -16.292 14.464 1.00 91.38 96 PRO A C 1
ATOM 708 O O . PRO A 1 96 ? -8.057 -15.468 13.650 1.00 91.38 96 PRO A O 1
ATOM 711 N N . PRO A 1 97 ? -7.680 -17.248 14.956 1.00 87.88 97 PRO A N 1
ATOM 712 C CA . PRO A 1 97 ? -6.248 -17.298 14.664 1.00 87.88 97 PRO A CA 1
ATOM 713 C C . PRO A 1 97 ? -5.927 -17.695 13.216 1.00 87.88 97 PRO A C 1
ATOM 715 O O . PRO A 1 97 ? -4.808 -17.494 12.748 1.00 87.88 97 PRO A O 1
ATOM 718 N N . ASP A 1 98 ? -6.897 -18.287 12.527 1.00 90.50 98 ASP A N 1
ATOM 719 C CA . ASP A 1 98 ? -6.810 -18.889 11.202 1.00 90.50 98 ASP A CA 1
ATOM 720 C C . ASP A 1 98 ? -7.554 -18.086 10.126 1.00 90.50 98 ASP A C 1
ATOM 722 O O . ASP A 1 98 ? -7.876 -18.624 9.064 1.00 90.50 98 ASP A O 1
ATOM 726 N N . LEU A 1 99 ? -7.794 -16.789 10.365 1.00 93.50 99 LEU A N 1
ATOM 727 C CA . LEU A 1 99 ? -8.333 -15.912 9.329 1.00 93.50 99 LEU A CA 1
ATOM 728 C C . LEU A 1 99 ? -7.431 -15.937 8.079 1.00 93.50 99 LEU A C 1
ATOM 730 O O . LEU A 1 99 ? -6.203 -15.825 8.193 1.00 93.50 99 LEU A O 1
ATOM 734 N N . PRO A 1 100 ? -8.013 -16.084 6.876 1.00 94.56 100 PRO A N 1
ATOM 735 C CA . PRO A 1 100 ? -7.239 -16.115 5.645 1.00 94.56 100 PRO A CA 1
ATOM 736 C C . PRO A 1 100 ? -6.587 -14.757 5.370 1.00 94.56 100 PRO A C 1
ATOM 738 O O . PRO A 1 100 ? -7.108 -13.713 5.737 1.00 94.56 100 PRO A O 1
ATOM 741 N N . VAL A 1 101 ? -5.448 -14.763 4.674 1.00 94.56 101 VAL A N 1
ATOM 742 C CA . VAL A 1 101 ? -4.826 -13.525 4.182 1.00 94.56 101 VAL A CA 1
ATOM 743 C C . VAL A 1 101 ? -5.760 -12.853 3.176 1.00 94.56 101 VAL A C 1
ATOM 745 O O . VAL A 1 101 ? -6.191 -13.488 2.210 1.00 94.56 101 VAL A O 1
ATOM 748 N N . GLY A 1 102 ? -6.028 -11.562 3.358 1.00 94.12 102 GLY A N 1
ATOM 749 C CA . GLY A 1 102 ? -6.909 -10.806 2.475 1.00 94.12 102 GLY A CA 1
ATOM 750 C C . GLY A 1 102 ? -7.470 -9.529 3.092 1.00 94.12 102 GLY A C 1
ATOM 751 O O . GLY A 1 102 ? -7.094 -9.120 4.190 1.00 94.12 102 GLY A O 1
ATOM 752 N N . CYS A 1 103 ? -8.378 -8.897 2.347 1.00 96.81 103 CYS A N 1
ATOM 753 C CA . CYS A 1 103 ? -9.171 -7.758 2.801 1.00 96.81 103 CYS A CA 1
ATOM 754 C C . CYS A 1 103 ? -10.616 -8.219 3.009 1.00 96.81 103 CYS A C 1
ATOM 756 O O . CYS A 1 103 ? -11.308 -8.544 2.048 1.00 96.81 103 CYS A O 1
ATOM 758 N N . HIS A 1 104 ? -11.053 -8.257 4.257 1.00 96.69 104 HIS A N 1
ATOM 759 C CA . HIS A 1 104 ? -12.371 -8.681 4.712 1.00 96.69 104 HIS A CA 1
ATOM 760 C C . HIS A 1 104 ? -13.195 -7.477 5.172 1.00 96.69 104 HIS A C 1
ATOM 762 O O . HIS A 1 104 ? -12.684 -6.362 5.284 1.00 96.69 104 HIS A O 1
ATOM 768 N N . LEU A 1 105 ? -14.472 -7.706 5.461 1.00 97.06 105 LEU A N 1
ATOM 769 C CA . LEU A 1 105 ? -15.355 -6.696 6.032 1.00 97.06 105 LEU A CA 1
ATOM 770 C C . LEU A 1 105 ? -15.609 -7.025 7.502 1.00 97.06 105 LEU A C 1
ATOM 772 O O . LEU A 1 105 ? -16.096 -8.106 7.817 1.00 97.06 105 LEU A O 1
ATOM 776 N N . LEU A 1 106 ? -15.306 -6.094 8.394 1.00 96.25 106 LEU A N 1
ATOM 777 C CA . LEU A 1 106 ? -15.778 -6.111 9.772 1.00 96.25 106 LEU A CA 1
ATOM 778 C C . LEU A 1 106 ? -17.072 -5.306 9.826 1.00 96.25 106 LEU A C 1
ATOM 780 O O . LEU A 1 106 ? -17.100 -4.167 9.372 1.00 96.25 106 LEU A O 1
ATOM 784 N N . ARG A 1 107 ? -18.130 -5.887 10.373 1.00 95.62 107 ARG A N 1
ATOM 785 C CA . ARG A 1 107 ? -19.428 -5.239 10.550 1.00 95.62 107 ARG A CA 1
ATOM 786 C C . ARG A 1 107 ? -19.822 -5.329 12.011 1.00 95.62 107 ARG A C 1
ATOM 788 O O . ARG A 1 107 ? -19.599 -6.363 12.629 1.00 95.62 107 ARG A O 1
ATOM 795 N N . GLY A 1 108 ? -20.403 -4.273 12.555 1.00 94.19 108 GLY A N 1
ATOM 796 C CA . GLY A 1 108 ? -21.011 -4.298 13.878 1.00 94.19 108 GLY A CA 1
ATOM 797 C C . GLY A 1 108 ? -22.310 -3.510 13.879 1.00 94.19 108 GLY A C 1
ATOM 798 O O . GLY A 1 108 ? -22.448 -2.544 13.132 1.00 94.19 108 GLY A O 1
ATOM 799 N N . ALA A 1 109 ? -23.261 -3.942 14.699 1.00 92.12 109 ALA A N 1
ATOM 800 C CA . ALA A 1 109 ? -24.539 -3.261 14.857 1.00 92.12 109 ALA A CA 1
ATOM 801 C C . ALA A 1 109 ? -24.901 -3.057 16.334 1.00 92.12 109 ALA A C 1
ATOM 803 O O . ALA A 1 109 ? -24.554 -3.880 17.192 1.00 92.12 109 ALA A O 1
ATOM 804 N N . ASP A 1 110 ? -25.622 -1.971 16.603 1.00 87.38 110 ASP A N 1
ATOM 805 C CA . ASP A 1 110 ? -26.266 -1.655 17.879 1.00 87.38 110 ASP A CA 1
ATOM 806 C C . ASP A 1 110 ? -27.659 -1.063 17.600 1.00 87.38 110 ASP A C 1
ATOM 808 O O . ASP A 1 110 ? -27.806 0.086 17.187 1.00 87.38 110 ASP A O 1
ATOM 812 N N . GLY A 1 111 ? -28.706 -1.879 17.748 1.00 84.31 111 GLY A N 1
ATOM 813 C CA . GLY A 1 111 ? -30.061 -1.490 17.351 1.00 84.31 111 GLY A CA 1
ATOM 814 C C . GLY A 1 111 ? -30.183 -1.257 15.840 1.00 84.31 111 GLY A C 1
ATOM 815 O O . GLY A 1 111 ? -29.973 -2.186 15.061 1.00 84.31 111 GLY A O 1
ATOM 816 N N . ASP A 1 112 ? -30.553 -0.033 15.450 1.00 82.62 112 ASP A N 1
ATOM 817 C CA . ASP A 1 112 ? -30.682 0.389 14.046 1.00 82.62 112 ASP A CA 1
ATOM 818 C C . ASP A 1 112 ? -29.370 0.964 13.471 1.00 82.62 112 ASP A C 1
ATOM 820 O O . ASP A 1 112 ? -29.285 1.206 12.264 1.00 82.62 112 ASP A O 1
ATOM 824 N N . ASP A 1 113 ? -28.351 1.177 14.311 1.00 84.44 113 ASP A N 1
ATOM 825 C CA . ASP A 1 113 ? -27.059 1.711 13.891 1.00 84.44 113 ASP A CA 1
ATOM 826 C C . ASP A 1 113 ? -26.140 0.574 13.430 1.00 84.44 113 ASP A C 1
ATOM 828 O O . ASP A 1 113 ? -25.910 -0.406 14.145 1.00 84.44 113 ASP A O 1
ATOM 832 N N . GLU A 1 114 ? -25.595 0.713 12.223 1.00 91.50 114 GLU A N 1
ATOM 833 C CA . GLU A 1 114 ? -24.659 -0.234 11.624 1.00 91.50 114 GLU A CA 1
ATOM 834 C C . GLU A 1 114 ? -23.369 0.483 11.234 1.00 91.50 114 GLU A C 1
ATOM 836 O O . GLU A 1 114 ? -23.382 1.509 10.552 1.00 91.50 114 GLU A O 1
ATOM 841 N N . GLU A 1 115 ? -22.245 -0.110 11.617 1.00 94.00 115 GLU A N 1
ATOM 842 C CA . GLU A 1 115 ? -20.922 0.332 11.215 1.00 94.00 115 GLU A CA 1
ATOM 843 C C . GLU A 1 115 ? -20.176 -0.780 10.488 1.00 94.00 115 GLU A C 1
ATOM 845 O O . GLU A 1 115 ? -20.357 -1.976 10.742 1.00 94.00 115 GLU A O 1
ATOM 850 N N . SER A 1 116 ? -19.289 -0.370 9.585 1.00 94.25 116 SER A N 1
ATOM 851 C CA . SER A 1 116 ? -18.427 -1.297 8.871 1.00 94.25 116 SER A CA 1
ATOM 852 C C . SER A 1 116 ? -17.023 -0.743 8.691 1.00 94.25 116 SER A C 1
ATOM 854 O O . SER A 1 116 ? -16.832 0.465 8.550 1.00 94.25 116 SER A O 1
ATOM 856 N N . ALA A 1 117 ? -16.052 -1.647 8.666 1.00 94.94 117 ALA A N 1
ATOM 857 C CA . ALA A 1 117 ? -14.642 -1.362 8.481 1.00 94.94 117 ALA A CA 1
ATOM 858 C C . ALA A 1 117 ? -13.989 -2.414 7.582 1.00 94.94 117 ALA A C 1
ATOM 860 O O . ALA A 1 117 ? -14.426 -3.564 7.507 1.00 94.94 117 ALA A O 1
ATOM 861 N N . THR A 1 118 ? -12.895 -2.041 6.922 1.00 96.62 118 THR A N 1
ATOM 862 C CA . THR A 1 118 ? -12.054 -3.010 6.208 1.00 96.62 118 THR A CA 1
ATOM 863 C C . THR A 1 118 ? -11.135 -3.710 7.204 1.00 96.62 118 THR A C 1
ATOM 865 O O . THR A 1 118 ? -10.325 -3.053 7.851 1.00 96.62 118 THR A O 1
ATOM 868 N N . LEU A 1 119 ? -11.209 -5.035 7.302 1.00 96.06 119 LEU A N 1
ATOM 869 C CA . LEU A 1 119 ? -10.268 -5.847 8.073 1.00 96.06 119 LEU A CA 1
ATOM 870 C C . LEU A 1 119 ? -9.194 -6.408 7.137 1.00 96.06 119 LEU A C 1
ATOM 872 O O . LEU A 1 119 ? -9.493 -7.214 6.262 1.00 96.06 119 LEU A O 1
ATOM 876 N N . VAL A 1 120 ? -7.941 -6.009 7.315 1.00 96.31 120 VAL A N 1
ATOM 877 C CA . VAL A 1 120 ? -6.810 -6.493 6.517 1.00 96.31 120 VAL A CA 1
ATOM 878 C C . VAL A 1 120 ? -6.024 -7.516 7.322 1.00 96.31 120 VAL A C 1
ATOM 880 O O . VAL A 1 120 ? -5.435 -7.181 8.348 1.00 96.31 120 VAL A O 1
ATOM 883 N N . VAL A 1 121 ? -5.967 -8.744 6.814 1.00 95.31 121 VAL A N 1
ATOM 884 C CA . VAL A 1 121 ? -5.094 -9.809 7.313 1.00 95.31 121 VAL A CA 1
ATOM 885 C C . VAL A 1 121 ? -3.916 -9.911 6.338 1.00 95.31 121 VAL A C 1
ATOM 887 O O . VAL A 1 121 ? -4.065 -10.486 5.255 1.00 95.31 121 VAL A O 1
ATOM 890 N N . PRO A 1 122 ? -2.752 -9.308 6.635 1.00 93.75 122 PRO A N 1
ATOM 891 C CA . PRO A 1 122 ? -1.600 -9.365 5.757 1.00 93.75 122 PRO A CA 1
ATOM 892 C C . PRO A 1 122 ? -0.903 -10.730 5.872 1.00 93.75 122 PRO A C 1
ATOM 894 O O . PRO A 1 122 ? -0.998 -11.408 6.899 1.00 93.75 122 PRO A O 1
ATOM 897 N N . PRO A 1 123 ? -0.134 -11.146 4.851 1.00 92.31 123 PRO A N 1
ATOM 898 C CA . PRO A 1 123 ? 0.754 -12.283 5.018 1.00 92.31 123 PRO A CA 1
ATOM 899 C C . PRO A 1 123 ? 1.812 -11.955 6.092 1.00 92.31 123 PRO A C 1
ATOM 901 O O . PRO A 1 123 ? 2.330 -10.837 6.118 1.00 92.31 123 PRO A O 1
ATOM 904 N N . PRO A 1 124 ? 2.203 -12.919 6.947 1.00 88.69 124 PRO A N 1
ATOM 905 C CA . PRO A 1 124 ? 3.146 -12.667 8.044 1.00 88.69 124 PRO A CA 1
ATOM 906 C C . PRO A 1 124 ? 4.556 -12.324 7.544 1.00 88.69 124 PRO A C 1
ATOM 908 O O . PRO A 1 124 ? 5.380 -11.786 8.278 1.00 88.69 124 PRO A O 1
ATOM 911 N N . THR A 1 125 ? 4.854 -12.662 6.287 1.00 91.12 125 THR A N 1
ATOM 912 C CA . THR A 1 125 ? 6.091 -12.292 5.602 1.00 91.12 125 THR A CA 1
ATOM 913 C C . THR A 1 125 ? 5.801 -11.989 4.138 1.00 91.12 125 THR A C 1
ATOM 915 O O . THR A 1 125 ? 4.837 -12.502 3.568 1.00 91.12 125 THR A O 1
ATOM 918 N N . MET A 1 126 ? 6.663 -11.189 3.509 1.00 90.50 126 MET A N 1
ATOM 919 C CA . MET A 1 126 ? 6.604 -10.964 2.065 1.00 90.50 126 MET A CA 1
ATOM 920 C C . MET A 1 126 ? 6.704 -12.296 1.300 1.00 90.50 126 MET A C 1
ATOM 922 O O . MET A 1 126 ? 7.642 -13.061 1.561 1.00 90.50 126 MET A O 1
ATOM 926 N N . PRO A 1 127 ? 5.806 -12.568 0.333 1.00 88.00 127 PRO A N 1
ATOM 927 C CA . PRO A 1 127 ? 5.926 -13.723 -0.546 1.00 88.00 127 PRO A CA 1
ATOM 928 C C . PRO A 1 127 ? 7.283 -13.735 -1.255 1.00 88.00 127 PRO A C 1
ATOM 930 O O . PRO A 1 127 ? 7.749 -12.712 -1.758 1.00 88.00 127 PRO A O 1
ATOM 933 N N . ARG A 1 128 ? 7.928 -14.902 -1.304 1.00 88.88 128 ARG A N 1
ATOM 934 C CA . ARG A 1 128 ? 9.219 -15.086 -1.978 1.00 88.88 128 ARG A CA 1
ATOM 935 C C . ARG A 1 128 ? 9.088 -16.114 -3.089 1.00 88.88 128 ARG A C 1
ATOM 937 O O . ARG A 1 128 ? 8.566 -17.204 -2.871 1.00 88.88 128 ARG A O 1
ATOM 944 N N . ALA A 1 129 ? 9.623 -15.791 -4.261 1.00 87.50 129 ALA A N 1
ATOM 945 C CA . ALA A 1 129 ? 9.758 -16.743 -5.353 1.00 87.50 129 ALA A CA 1
ATOM 946 C C . ALA A 1 129 ? 11.086 -17.497 -5.204 1.00 87.50 129 ALA A C 1
ATOM 948 O O . ALA A 1 129 ? 12.140 -16.973 -5.557 1.00 87.50 129 ALA A O 1
ATOM 949 N N . ALA A 1 130 ? 11.041 -18.733 -4.692 1.00 89.25 130 ALA A N 1
ATOM 950 C CA . ALA A 1 130 ? 12.238 -19.568 -4.529 1.00 89.25 130 ALA A CA 1
ATOM 951 C C . ALA A 1 130 ? 13.010 -19.760 -5.848 1.00 89.25 130 ALA A C 1
ATOM 953 O O . ALA A 1 130 ? 14.233 -19.840 -5.833 1.00 89.25 130 ALA A O 1
ATOM 954 N N . ALA A 1 131 ? 12.304 -19.752 -6.984 1.00 86.75 131 ALA A N 1
ATOM 955 C CA . ALA A 1 131 ? 12.893 -19.835 -8.319 1.00 86.75 131 ALA A CA 1
ATOM 956 C C . ALA A 1 131 ? 13.824 -18.660 -8.675 1.00 86.75 131 ALA A C 1
ATOM 958 O O . ALA A 1 131 ? 14.657 -18.808 -9.557 1.00 86.75 131 ALA A O 1
ATOM 959 N N . LEU A 1 132 ? 13.691 -17.510 -8.005 1.00 87.62 132 LEU A N 1
ATOM 960 C CA . LEU A 1 132 ? 14.524 -16.325 -8.238 1.00 87.62 132 LEU A CA 1
ATOM 961 C C . LEU A 1 132 ? 15.652 -16.184 -7.202 1.00 87.62 132 LEU A C 1
ATOM 963 O O . LEU A 1 132 ? 16.434 -15.234 -7.255 1.00 87.62 132 LEU A O 1
ATOM 967 N N . ALA A 1 133 ? 15.732 -17.091 -6.225 1.00 91.38 133 ALA A N 1
ATOM 968 C CA . ALA A 1 133 ? 16.724 -17.011 -5.162 1.00 91.38 133 ALA A CA 1
ATOM 969 C C . ALA A 1 133 ? 18.140 -17.215 -5.724 1.00 91.38 133 ALA A C 1
ATOM 971 O O . ALA A 1 133 ? 18.456 -18.270 -6.266 1.00 91.38 133 ALA A O 1
ATOM 972 N N . GLY A 1 134 ? 18.997 -16.200 -5.572 1.00 91.62 134 GLY A N 1
ATOM 973 C CA . GLY A 1 134 ? 20.361 -16.215 -6.115 1.00 91.62 134 GLY A CA 1
ATOM 974 C C . GLY A 1 134 ? 20.444 -16.022 -7.634 1.00 91.62 134 GLY A C 1
ATOM 975 O O . GLY A 1 134 ? 21.520 -16.217 -8.193 1.00 91.62 134 GLY A O 1
ATOM 976 N N . GLY A 1 135 ? 19.336 -15.652 -8.284 1.00 93.31 135 GLY A N 1
ATOM 977 C CA . GLY A 1 135 ? 19.280 -15.402 -9.722 1.00 93.31 135 GLY A CA 1
ATOM 978 C C . GLY A 1 135 ? 19.882 -14.061 -10.151 1.00 93.31 135 GLY A C 1
ATOM 979 O O . GLY A 1 135 ? 20.183 -13.186 -9.333 1.00 93.31 135 GLY A O 1
ATOM 980 N N . VAL A 1 136 ? 20.028 -13.890 -11.463 1.00 96.25 136 VAL A N 1
ATOM 981 C CA . VAL A 1 136 ? 20.545 -12.673 -12.097 1.00 96.25 136 VAL A CA 1
ATOM 982 C C . VAL A 1 136 ? 19.389 -11.784 -12.549 1.00 96.25 136 VAL A C 1
ATOM 984 O O . VAL A 1 136 ? 18.538 -12.184 -13.345 1.00 96.25 136 VAL A O 1
ATOM 987 N N . GLY A 1 137 ? 19.390 -10.540 -12.070 1.00 95.69 137 GLY A N 1
ATOM 988 C CA . GLY A 1 137 ? 18.480 -9.493 -12.525 1.00 95.69 137 GLY A CA 1
ATOM 989 C C . GLY A 1 137 ? 19.137 -8.569 -13.550 1.00 95.69 137 GLY A C 1
ATOM 990 O O . GLY A 1 137 ? 20.225 -8.049 -13.309 1.00 95.69 137 GLY A O 1
ATOM 991 N N . LEU A 1 138 ? 18.455 -8.317 -14.666 1.00 96.38 138 LEU A N 1
ATOM 992 C CA . LEU A 1 138 ? 18.805 -7.277 -15.630 1.00 96.38 138 LEU A CA 1
ATOM 993 C C . LEU A 1 138 ? 17.872 -6.080 -15.450 1.00 96.38 138 LEU A C 1
ATOM 995 O O . LEU A 1 138 ? 16.665 -6.194 -15.651 1.00 96.38 138 LEU A O 1
ATOM 999 N N . PHE A 1 139 ? 18.430 -4.918 -15.125 1.00 97.12 139 PHE A N 1
ATOM 1000 C CA . PHE A 1 139 ? 17.686 -3.664 -15.147 1.00 97.12 139 PHE A CA 1
ATOM 1001 C C . PHE A 1 139 ? 17.819 -2.990 -16.514 1.00 97.12 139 PHE A C 1
ATOM 1003 O O . PHE A 1 139 ? 18.932 -2.725 -16.970 1.00 97.12 139 PHE A O 1
ATOM 1010 N N . VAL A 1 140 ? 16.689 -2.683 -17.151 1.00 95.44 140 VAL A N 1
ATOM 1011 C CA . VAL A 1 140 ? 16.654 -1.920 -18.399 1.00 95.44 140 VAL A CA 1
ATOM 1012 C C . VAL A 1 140 ? 15.418 -1.017 -18.468 1.00 95.44 140 VAL A C 1
ATOM 1014 O O . VAL A 1 140 ? 14.288 -1.498 -18.355 1.00 95.44 140 VAL A O 1
ATOM 1017 N N . PRO A 1 141 ? 15.580 0.301 -18.671 1.00 95.56 141 PRO A N 1
ATOM 1018 C CA . PRO A 1 141 ? 14.460 1.191 -18.962 1.00 95.56 141 PRO A CA 1
ATOM 1019 C C . PRO A 1 141 ? 13.706 0.754 -20.223 1.00 95.56 141 PRO A C 1
ATOM 1021 O O . PRO A 1 141 ? 14.308 0.634 -21.288 1.00 95.56 141 PRO A O 1
ATOM 1024 N N . ALA A 1 142 ? 12.391 0.542 -20.131 1.00 94.50 142 ALA A N 1
ATOM 1025 C CA . ALA A 1 142 ? 11.580 0.081 -21.259 1.00 94.50 142 ALA A CA 1
ATOM 1026 C C . ALA A 1 142 ? 11.635 1.067 -22.434 1.00 94.50 142 ALA A C 1
ATOM 1028 O O . ALA A 1 142 ? 11.742 0.648 -23.584 1.00 94.50 142 ALA A O 1
ATOM 1029 N N . TYR A 1 143 ? 11.675 2.372 -22.140 1.00 92.75 143 TYR A N 1
ATOM 1030 C CA . TYR A 1 143 ? 11.825 3.424 -23.148 1.00 92.75 143 TYR A CA 1
ATOM 1031 C C . TYR A 1 143 ? 13.190 3.416 -23.861 1.00 92.75 143 TYR A C 1
ATOM 1033 O O . TYR A 1 143 ? 13.351 4.088 -24.874 1.00 92.75 143 TYR A O 1
ATOM 1041 N N . ALA A 1 144 ? 14.194 2.703 -23.338 1.00 94.38 144 ALA A N 1
ATOM 1042 C CA . ALA A 1 144 ? 15.516 2.588 -23.953 1.00 94.38 144 ALA A CA 1
ATOM 1043 C C . ALA A 1 144 ? 15.644 1.352 -24.859 1.00 94.38 144 ALA A C 1
ATOM 1045 O O . ALA A 1 144 ? 16.670 1.184 -25.518 1.00 94.38 144 ALA A O 1
ATOM 1046 N N . LEU A 1 145 ? 14.627 0.483 -24.896 1.00 95.25 145 LEU A N 1
ATOM 1047 C CA . LEU A 1 145 ? 14.594 -0.684 -25.767 1.00 95.25 145 LEU A CA 1
ATOM 1048 C C . LEU A 1 145 ? 13.991 -0.322 -27.124 1.00 95.25 145 LEU A C 1
ATOM 1050 O O . LEU A 1 145 ? 12.840 0.100 -27.211 1.00 95.25 145 LEU A O 1
ATOM 1054 N N . TRP A 1 146 ? 14.764 -0.541 -28.181 1.00 95.62 146 TRP A N 1
ATOM 1055 C CA . TRP A 1 146 ? 14.360 -0.303 -29.562 1.00 95.62 146 TRP A CA 1
ATOM 1056 C C . TRP A 1 146 ? 15.153 -1.210 -30.507 1.00 95.62 146 TRP A C 1
ATOM 1058 O O . TRP A 1 146 ? 16.205 -1.745 -30.149 1.00 95.62 146 TRP A O 1
ATOM 1068 N N . GLU A 1 147 ? 14.659 -1.380 -31.730 1.00 94.00 147 GLU A N 1
ATOM 1069 C CA . GLU A 1 147 ? 15.375 -2.065 -32.808 1.00 94.00 147 GLU A CA 1
ATOM 1070 C C . GLU A 1 147 ? 15.414 -1.172 -34.052 1.00 94.00 147 GLU A C 1
ATOM 1072 O O . GLU A 1 147 ? 14.526 -0.356 -34.263 1.00 94.00 147 GLU A O 1
ATOM 1077 N N . ALA A 1 148 ? 16.403 -1.330 -34.933 1.00 95.06 148 ALA A N 1
ATOM 1078 C CA . ALA A 1 148 ? 16.489 -0.494 -36.138 1.00 95.06 148 ALA A CA 1
ATOM 1079 C C . ALA A 1 148 ? 15.234 -0.589 -37.035 1.00 95.06 148 ALA A C 1
ATOM 1081 O O . ALA A 1 148 ? 14.848 0.392 -37.663 1.00 95.06 148 ALA A O 1
ATOM 1082 N N . ALA A 1 149 ? 14.583 -1.757 -37.069 1.00 94.75 149 ALA A N 1
ATOM 1083 C CA . ALA A 1 149 ? 13.335 -1.976 -37.802 1.00 94.75 149 ALA A CA 1
ATOM 1084 C C . ALA A 1 149 ? 12.077 -1.488 -37.051 1.00 94.75 149 ALA A C 1
ATOM 1086 O O . ALA A 1 149 ? 11.017 -1.366 -37.658 1.00 94.75 149 ALA A O 1
ATOM 1087 N N . SER A 1 150 ? 12.186 -1.215 -35.747 1.00 93.50 150 SER A N 1
ATOM 1088 C CA . SER A 1 150 ? 11.116 -0.716 -34.876 1.00 93.50 150 SER A CA 1
ATOM 1089 C C . SER A 1 150 ? 11.737 0.221 -33.831 1.00 93.50 150 SER A C 1
ATOM 1091 O O . SER A 1 150 ? 12.055 -0.209 -32.723 1.00 93.50 150 SER A O 1
ATOM 1093 N N . PRO A 1 151 ? 12.005 1.489 -34.192 1.00 94.25 151 PRO A N 1
ATOM 1094 C CA . PRO A 1 151 ? 12.760 2.402 -33.336 1.00 94.25 151 PRO A CA 1
ATOM 1095 C C . PRO A 1 151 ? 11.929 2.986 -32.185 1.00 94.25 151 PRO A C 1
ATOM 1097 O O . PRO A 1 151 ? 12.489 3.618 -31.294 1.00 94.25 151 PRO A O 1
ATOM 1100 N N . MET A 1 152 ? 10.603 2.813 -32.212 1.00 93.06 152 MET A N 1
ATOM 1101 C CA . MET A 1 152 ? 9.714 3.326 -31.175 1.00 93.06 152 MET A CA 1
ATOM 1102 C C . MET A 1 152 ? 9.683 2.365 -29.980 1.00 93.06 152 MET A C 1
ATOM 1104 O O . MET A 1 152 ? 9.355 1.189 -30.173 1.00 93.06 152 MET A O 1
ATOM 1108 N N . PRO A 1 153 ? 9.964 2.835 -28.753 1.00 91.25 153 PRO A N 1
ATOM 1109 C CA . PRO A 1 153 ? 9.860 1.990 -27.577 1.00 91.25 153 PRO A CA 1
ATOM 1110 C C . PRO A 1 153 ? 8.448 1.436 -27.403 1.00 91.25 153 PRO A C 1
ATOM 1112 O O . PRO A 1 153 ? 7.454 2.119 -27.646 1.00 91.25 153 PRO A O 1
ATOM 1115 N N . SER A 1 154 ? 8.354 0.173 -26.999 1.00 92.56 154 SER A N 1
ATOM 1116 C CA . SER A 1 154 ? 7.076 -0.517 -26.841 1.00 92.56 154 SER A CA 1
ATOM 1117 C C . SER A 1 154 ? 7.211 -1.735 -25.933 1.00 92.56 154 SER A C 1
ATOM 1119 O O . SER A 1 154 ? 8.295 -2.308 -25.773 1.00 92.56 154 SER A O 1
ATOM 1121 N N . PHE A 1 155 ? 6.083 -2.209 -25.402 1.00 94.38 155 PHE A N 1
ATOM 1122 C CA . PHE A 1 155 ? 6.039 -3.474 -24.665 1.00 94.38 155 PHE A CA 1
ATOM 1123 C C . PHE A 1 155 ? 6.442 -4.684 -25.519 1.00 94.38 155 PHE A C 1
ATOM 1125 O O . PHE A 1 155 ? 6.870 -5.699 -24.969 1.00 94.38 155 PHE A O 1
ATOM 1132 N N . ALA A 1 156 ? 6.391 -4.580 -26.853 1.00 95.56 156 ALA A N 1
ATOM 1133 C CA . ALA A 1 156 ? 6.891 -5.627 -27.739 1.00 95.56 156 ALA A CA 1
ATOM 1134 C C . ALA A 1 156 ? 8.411 -5.816 -27.594 1.00 95.56 156 ALA A C 1
ATOM 1136 O O . ALA A 1 156 ? 8.878 -6.954 -27.547 1.00 95.56 156 ALA A O 1
ATOM 1137 N N . HIS A 1 157 ? 9.181 -4.733 -27.430 1.00 96.38 157 HIS A N 1
ATOM 1138 C CA . HIS A 1 157 ? 10.622 -4.835 -27.183 1.00 96.38 157 HIS A CA 1
ATOM 1139 C C . HIS A 1 157 ? 10.938 -5.465 -25.822 1.00 96.38 157 HIS A C 1
ATOM 1141 O O . HIS A 1 157 ? 11.835 -6.304 -25.726 1.00 96.38 157 HIS A O 1
ATOM 1147 N N . VAL A 1 158 ? 10.163 -5.128 -24.783 1.00 95.62 158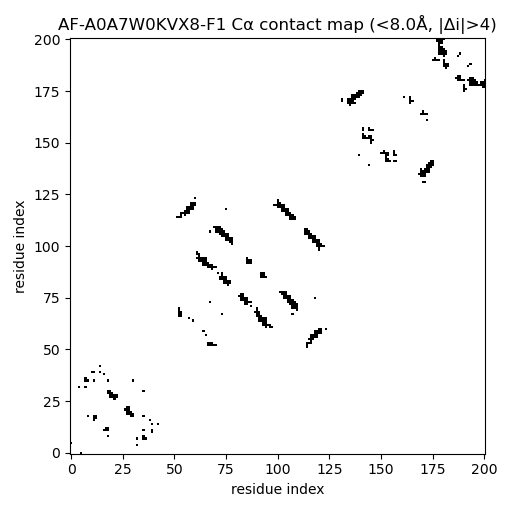 VAL A N 1
ATOM 1148 C CA . VAL A 1 158 ? 10.274 -5.768 -23.460 1.00 95.62 158 VAL A CA 1
ATOM 1149 C C . VAL A 1 158 ? 9.981 -7.265 -23.569 1.00 95.62 158 VAL A C 1
ATOM 1151 O O . VAL A 1 158 ? 10.772 -8.084 -23.108 1.00 95.62 158 VAL A O 1
ATOM 1154 N N . SER A 1 159 ? 8.885 -7.636 -24.237 1.00 96.19 159 SER A N 1
ATOM 1155 C CA . SER A 1 159 ? 8.500 -9.035 -24.452 1.00 96.19 159 SER A CA 1
ATOM 1156 C C . SER A 1 159 ? 9.585 -9.822 -25.198 1.00 96.19 159 SER A C 1
ATOM 1158 O O . SER A 1 159 ? 9.967 -10.914 -24.772 1.00 96.19 159 SER A O 1
ATOM 1160 N N . ALA A 1 160 ? 10.157 -9.242 -26.259 1.00 95.38 160 ALA A N 1
ATOM 1161 C CA . ALA A 1 160 ? 11.232 -9.859 -27.032 1.00 95.38 160 ALA A CA 1
ATOM 1162 C C . ALA A 1 160 ? 12.522 -10.057 -26.217 1.00 95.38 160 ALA A C 1
ATOM 1164 O O . ALA A 1 160 ? 13.203 -11.073 -26.387 1.00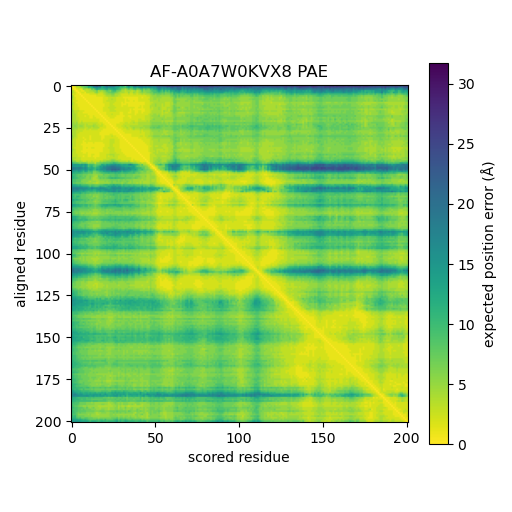 95.38 160 ALA A O 1
ATOM 1165 N N . LEU A 1 161 ? 12.860 -9.114 -25.329 1.00 95.69 161 LEU A N 1
ATOM 1166 C CA . LEU A 1 161 ? 13.991 -9.250 -24.412 1.00 95.69 161 LEU A CA 1
ATOM 1167 C C . LEU A 1 161 ? 13.737 -10.348 -23.373 1.00 95.69 161 LEU A C 1
ATOM 1169 O O . LEU A 1 161 ? 14.576 -11.233 -23.209 1.00 95.69 161 LEU A O 1
ATOM 1173 N N . VAL A 1 162 ? 12.574 -10.330 -22.715 1.00 96.44 162 VAL A N 1
ATOM 1174 C CA . VAL A 1 162 ? 12.187 -11.326 -21.700 1.00 96.44 162 VAL A CA 1
ATOM 1175 C C . VAL A 1 162 ? 12.189 -12.739 -22.288 1.00 96.44 162 VAL A C 1
ATOM 1177 O O . VAL A 1 162 ? 12.695 -13.664 -21.660 1.00 96.44 162 VAL A O 1
ATOM 1180 N N . ALA A 1 163 ? 11.728 -12.916 -23.528 1.00 97.00 163 ALA A N 1
ATOM 1181 C CA . ALA A 1 163 ? 11.758 -14.213 -24.206 1.00 97.00 163 ALA A CA 1
ATOM 1182 C C . ALA A 1 163 ? 13.185 -14.757 -24.446 1.00 97.00 163 ALA A C 1
ATOM 1184 O O . ALA A 1 163 ? 13.377 -15.968 -24.576 1.00 97.00 163 ALA A O 1
ATOM 1185 N N . LYS A 1 164 ? 14.196 -13.880 -24.520 1.00 96.62 164 LYS A N 1
ATOM 1186 C CA . LYS A 1 164 ? 15.609 -14.244 -24.735 1.00 96.62 164 LYS A CA 1
ATOM 1187 C C . LYS A 1 164 ? 16.412 -14.311 -23.430 1.00 96.62 164 LYS A C 1
ATOM 1189 O O . LYS A 1 164 ? 17.431 -14.999 -23.410 1.00 96.62 164 LYS A O 1
ATOM 1194 N N . ALA A 1 165 ? 15.959 -13.648 -22.364 1.00 96.12 165 ALA A N 1
ATOM 1195 C CA . ALA A 1 165 ? 16.655 -13.522 -21.079 1.00 96.12 165 ALA A CA 1
ATOM 1196 C C . ALA A 1 165 ? 17.163 -14.858 -20.492 1.00 96.12 165 ALA A C 1
ATOM 1198 O O . ALA A 1 165 ? 18.354 -14.926 -20.180 1.00 96.12 165 ALA A O 1
ATOM 1199 N N . PRO A 1 166 ? 16.379 -15.956 -20.457 1.00 94.69 166 PRO A N 1
ATOM 1200 C CA . PRO A 1 166 ? 16.867 -17.225 -19.910 1.00 94.69 166 PRO A CA 1
ATOM 1201 C C . PRO A 1 166 ? 18.086 -17.791 -20.651 1.00 94.69 166 PRO A C 1
ATOM 1203 O O . PRO A 1 166 ? 18.969 -18.387 -20.043 1.00 94.69 166 PRO A O 1
ATOM 1206 N N . ARG A 1 167 ? 18.194 -17.562 -21.971 1.00 96.62 167 ARG A N 1
ATOM 1207 C CA . ARG A 1 167 ? 19.358 -17.997 -22.771 1.00 96.62 167 ARG A CA 1
ATOM 1208 C C . ARG A 1 167 ? 20.624 -17.202 -22.449 1.00 96.62 167 ARG A C 1
ATOM 1210 O O . ARG A 1 167 ? 21.717 -17.647 -22.777 1.00 96.62 167 ARG A O 1
ATOM 1217 N N . LEU A 1 168 ? 20.460 -16.031 -21.841 1.00 95.38 168 LEU A N 1
ATOM 1218 C CA . LEU A 1 168 ? 21.530 -15.160 -21.367 1.00 95.38 168 LEU A CA 1
ATOM 1219 C C . LEU A 1 168 ? 21.828 -15.382 -19.875 1.00 95.38 168 LEU A C 1
ATOM 1221 O O . LEU A 1 168 ? 22.645 -14.657 -19.317 1.00 95.38 168 LEU A O 1
ATOM 1225 N N . GLY A 1 169 ? 21.170 -16.355 -19.229 1.00 95.62 169 GLY A N 1
ATOM 1226 C CA . GLY A 1 169 ? 21.286 -16.582 -17.789 1.00 95.62 169 GLY A CA 1
ATOM 1227 C C . GLY A 1 169 ? 20.673 -15.461 -16.948 1.00 95.62 169 GLY A C 1
ATOM 1228 O O . GLY A 1 169 ? 21.146 -15.218 -15.847 1.00 95.62 169 GLY A O 1
ATOM 1229 N N . VAL A 1 170 ? 19.677 -14.746 -17.485 1.00 96.62 170 VAL A N 1
ATOM 1230 C CA . VAL A 1 170 ? 18.927 -13.701 -16.776 1.00 96.62 170 VAL A CA 1
ATOM 1231 C C . VAL A 1 170 ? 17.587 -14.272 -16.321 1.00 96.62 170 VAL A C 1
ATOM 1233 O O . VAL A 1 170 ? 16.797 -14.731 -17.148 1.00 96.62 170 VAL A O 1
ATOM 1236 N N . ASP A 1 171 ? 17.323 -14.189 -15.019 1.00 94.88 171 ASP A N 1
ATOM 1237 C CA . ASP A 1 171 ? 16.123 -14.732 -14.371 1.00 94.88 171 ASP A CA 1
ATOM 1238 C C . ASP A 1 171 ? 15.016 -13.682 -14.219 1.00 94.88 171 ASP A C 1
ATOM 1240 O O . ASP A 1 171 ? 13.829 -14.008 -14.213 1.00 94.88 171 ASP A O 1
ATOM 1244 N N . VAL A 1 172 ? 15.398 -12.406 -14.105 1.00 95.00 172 VAL A N 1
ATOM 1245 C CA . VAL A 1 172 ? 14.469 -11.284 -13.916 1.00 95.00 172 VAL A CA 1
ATOM 1246 C C . VAL A 1 172 ? 14.867 -10.122 -14.810 1.00 95.00 172 VAL A C 1
ATOM 1248 O O . VAL A 1 172 ? 16.029 -9.727 -14.842 1.00 95.00 172 VAL A O 1
ATOM 1251 N N . VAL A 1 173 ? 13.890 -9.522 -15.489 1.00 95.62 173 VAL A N 1
ATOM 1252 C CA . VAL A 1 173 ? 14.048 -8.214 -16.130 1.00 95.62 173 VAL A CA 1
ATOM 1253 C C . VAL A 1 173 ? 13.264 -7.191 -15.318 1.00 95.62 173 VAL A C 1
ATOM 1255 O O . VAL A 1 173 ? 12.056 -7.329 -15.145 1.00 95.62 173 VAL A O 1
ATOM 1258 N N . ALA A 1 174 ? 13.954 -6.174 -14.814 1.00 95.69 174 ALA A N 1
ATOM 1259 C CA . ALA A 1 174 ? 13.365 -5.045 -14.109 1.00 95.69 174 ALA A CA 1
ATOM 1260 C C . ALA A 1 174 ? 13.409 -3.798 -14.994 1.00 95.69 174 ALA A C 1
ATOM 1262 O O . ALA A 1 174 ? 14.325 -3.618 -15.798 1.00 95.69 174 ALA A O 1
ATOM 1263 N N . THR A 1 175 ? 12.429 -2.917 -14.829 1.00 96.31 175 THR A N 1
ATOM 1264 C CA . THR A 1 175 ? 12.354 -1.663 -15.575 1.00 96.31 175 THR A CA 1
ATOM 1265 C C . THR A 1 175 ? 11.890 -0.517 -14.682 1.00 96.31 175 THR A C 1
ATOM 1267 O O . THR A 1 175 ? 11.556 -0.726 -13.515 1.00 96.31 175 THR A O 1
ATOM 1270 N N . LEU A 1 176 ? 11.937 0.703 -15.211 1.00 95.12 176 LEU A N 1
ATOM 1271 C CA . LEU A 1 176 ? 11.402 1.885 -14.538 1.00 95.12 176 LEU A CA 1
ATOM 1272 C C . LEU A 1 176 ? 9.870 1.801 -14.440 1.00 95.12 176 LEU A C 1
ATOM 1274 O O . LEU A 1 176 ? 9.260 1.050 -15.201 1.00 95.12 176 LEU A O 1
ATOM 1278 N N . PRO A 1 177 ? 9.227 2.559 -13.533 1.00 95.38 177 PRO A N 1
ATOM 1279 C CA . PRO A 1 177 ? 7.773 2.573 -13.442 1.00 95.38 177 PRO A CA 1
ATOM 1280 C C . PRO A 1 177 ? 7.109 2.840 -14.799 1.00 95.38 177 PRO A C 1
ATOM 1282 O O . PRO A 1 177 ? 7.504 3.746 -15.528 1.00 95.38 177 PRO A O 1
ATOM 1285 N N . LEU A 1 178 ? 6.087 2.049 -15.121 1.00 94.31 178 LEU A N 1
ATOM 1286 C CA . LEU A 1 178 ? 5.338 2.128 -16.383 1.00 94.31 178 LEU A CA 1
ATOM 1287 C C . LEU A 1 178 ? 4.079 2.993 -16.248 1.00 94.31 178 LEU A C 1
ATOM 1289 O O . LEU A 1 178 ? 3.101 2.782 -16.953 1.00 94.31 178 LEU A O 1
ATOM 1293 N N . TYR A 1 179 ? 4.073 3.912 -15.287 1.00 95.19 179 TYR A N 1
ATOM 1294 C CA . TYR A 1 179 ? 2.907 4.714 -14.940 1.00 95.19 179 TYR A CA 1
ATOM 1295 C C . TYR A 1 179 ? 2.564 5.741 -16.018 1.00 95.19 179 TYR A C 1
ATOM 1297 O O . TYR A 1 179 ? 3.458 6.281 -16.668 1.00 95.19 179 TYR A O 1
ATOM 1305 N N . ALA A 1 180 ? 1.271 6.047 -16.149 1.00 93.62 180 ALA A N 1
ATOM 1306 C CA . ALA A 1 180 ? 0.770 7.093 -17.036 1.00 93.62 180 ALA A CA 1
ATOM 1307 C C . ALA A 1 180 ? 1.466 8.439 -16.756 1.00 93.62 180 ALA A C 1
ATOM 1309 O O . ALA A 1 180 ? 1.521 8.890 -15.606 1.00 93.62 180 ALA A O 1
ATOM 1310 N N . ALA A 1 181 ? 1.977 9.075 -17.812 1.00 91.94 181 ALA A N 1
ATOM 1311 C CA . ALA A 1 181 ? 2.759 10.311 -17.751 1.00 91.94 181 ALA A CA 1
ATOM 1312 C C . ALA A 1 181 ? 2.010 11.493 -18.381 1.00 91.94 181 ALA A C 1
ATOM 1314 O O . ALA A 1 181 ? 1.068 11.302 -19.154 1.00 91.94 181 ALA A O 1
ATOM 1315 N N . PHE A 1 182 ? 2.429 12.719 -18.062 1.00 91.50 182 PHE A N 1
ATOM 1316 C CA . PHE A 1 182 ? 1.912 13.896 -18.749 1.00 91.50 182 PHE A CA 1
ATOM 1317 C C . PHE A 1 182 ? 2.625 14.054 -20.099 1.00 91.50 182 PHE A C 1
ATOM 1319 O O . PHE A 1 182 ? 3.800 14.419 -20.148 1.00 91.50 182 PHE A O 1
ATOM 1326 N N . LEU A 1 183 ? 1.919 13.762 -21.194 1.00 89.88 183 LEU A N 1
ATOM 1327 C CA . LEU A 1 183 ? 2.462 13.818 -22.560 1.00 89.88 183 LEU A CA 1
ATOM 1328 C C . LEU A 1 183 ? 2.008 15.051 -23.362 1.00 89.88 183 LEU A C 1
ATOM 1330 O O . LEU A 1 183 ? 2.448 15.212 -24.497 1.00 89.88 183 LEU A O 1
ATOM 1334 N N . ASP A 1 184 ? 1.178 15.910 -22.760 1.00 88.75 184 ASP A N 1
ATOM 1335 C CA . ASP A 1 184 ? 0.695 17.175 -23.334 1.00 88.75 184 ASP A CA 1
ATOM 1336 C C . ASP A 1 184 ? 1.184 18.374 -22.495 1.00 88.75 184 ASP A C 1
ATOM 1338 O O . ASP A 1 184 ? 2.388 18.557 -22.353 1.00 88.75 184 ASP A O 1
ATOM 1342 N N . GLU A 1 185 ? 0.292 19.204 -21.938 1.00 87.94 185 GLU A N 1
ATOM 1343 C CA . GLU A 1 185 ? 0.649 20.377 -21.129 1.00 87.94 185 GLU A CA 1
ATOM 1344 C C . GLU A 1 185 ? 0.230 20.202 -19.654 1.00 87.94 185 GLU A C 1
ATOM 1346 O O . GLU A 1 185 ? -0.967 20.073 -19.375 1.00 87.94 185 GLU A O 1
ATOM 1351 N N . PRO A 1 186 ? 1.179 20.240 -18.691 1.00 84.75 186 PRO A N 1
ATOM 1352 C CA . PRO A 1 186 ? 2.635 20.321 -18.882 1.00 84.75 186 PRO A CA 1
ATOM 1353 C C . PRO A 1 186 ? 3.220 19.005 -19.418 1.00 84.75 186 PRO A C 1
ATOM 1355 O O . PRO A 1 186 ? 2.731 17.942 -19.069 1.00 84.75 186 PRO A O 1
ATOM 1358 N N . PHE A 1 187 ? 4.295 19.056 -20.208 1.00 91.94 187 PHE A N 1
ATOM 1359 C CA . PHE A 1 187 ? 4.990 17.841 -20.647 1.00 91.94 187 PHE A CA 1
ATOM 1360 C C . PHE A 1 187 ? 5.993 17.409 -19.571 1.00 91.94 187 PHE A C 1
ATOM 1362 O O . PHE A 1 187 ? 6.998 18.092 -19.361 1.00 91.94 187 PHE A O 1
ATOM 1369 N N . ASP A 1 188 ? 5.745 16.275 -18.913 1.00 93.25 188 ASP A N 1
ATOM 1370 C CA . ASP A 1 188 ? 6.670 15.646 -17.964 1.00 93.25 188 ASP A CA 1
ATOM 1371 C C . ASP A 1 188 ? 6.648 14.121 -18.140 1.00 93.25 188 ASP A C 1
ATOM 1373 O O . ASP A 1 188 ? 5.814 13.397 -17.591 1.00 93.25 188 ASP A O 1
ATOM 1377 N N . ALA A 1 189 ? 7.593 13.633 -18.945 1.00 89.88 189 ALA A N 1
ATOM 1378 C CA . ALA A 1 189 ? 7.767 12.213 -19.231 1.00 89.88 189 ALA A CA 1
ATOM 1379 C C . ALA A 1 189 ? 8.568 11.463 -18.146 1.00 89.88 189 ALA A C 1
ATOM 1381 O O . ALA A 1 189 ? 8.971 10.319 -18.368 1.00 89.88 189 ALA A O 1
ATOM 1382 N N . SER A 1 190 ? 8.850 12.086 -16.993 1.00 93.38 190 SER A N 1
ATOM 1383 C CA . SER A 1 190 ? 9.562 11.431 -15.895 1.00 93.38 190 SER A CA 1
ATOM 1384 C C . SER A 1 190 ? 8.749 10.253 -15.335 1.00 93.38 190 SER A C 1
ATOM 1386 O O . SER A 1 190 ? 7.643 10.457 -14.830 1.00 93.38 190 SER A O 1
ATOM 1388 N N . PRO A 1 191 ? 9.304 9.023 -15.286 1.00 92.44 191 PRO A N 1
ATOM 1389 C CA . PRO A 1 191 ? 8.642 7.872 -14.654 1.00 92.44 191 PRO A CA 1
ATOM 1390 C C . PRO A 1 191 ? 8.333 8.058 -13.157 1.00 92.44 191 PRO A C 1
ATOM 1392 O O . PRO A 1 191 ? 7.605 7.260 -12.567 1.00 92.44 191 PRO A O 1
ATOM 1395 N N . TYR A 1 192 ? 8.913 9.089 -12.532 1.00 94.38 192 TYR A N 1
ATOM 1396 C CA . TYR A 1 192 ? 8.750 9.423 -11.116 1.00 94.38 192 TYR A CA 1
ATOM 1397 C C . TYR A 1 192 ? 7.809 10.612 -10.867 1.00 94.38 192 TYR A C 1
ATOM 1399 O O . TYR A 1 192 ? 7.539 10.917 -9.707 1.00 94.38 192 TYR A O 1
ATOM 1407 N N . ALA A 1 193 ? 7.271 11.232 -11.922 1.00 93.38 193 ALA A N 1
ATOM 1408 C CA . ALA A 1 193 ? 6.233 12.263 -11.844 1.00 93.38 193 ALA A CA 1
ATOM 1409 C C . ALA A 1 193 ? 4.946 11.835 -12.590 1.00 93.38 193 ALA A C 1
ATOM 1411 O O . ALA A 1 193 ? 4.493 12.525 -13.502 1.00 93.38 193 ALA A O 1
ATOM 1412 N N . PRO A 1 194 ? 4.350 10.672 -12.254 1.00 94.06 194 PRO A N 1
ATOM 1413 C CA . PRO A 1 194 ? 3.204 10.161 -12.995 1.00 94.06 194 PRO A CA 1
ATOM 1414 C C . PRO A 1 194 ? 1.919 10.943 -12.708 1.00 94.06 194 PRO A C 1
ATOM 1416 O O . PRO A 1 194 ? 1.683 11.386 -11.583 1.00 94.06 194 PRO A O 1
ATOM 1419 N N . VAL A 1 195 ? 1.017 10.976 -13.693 1.00 94.06 195 VAL A N 1
ATOM 1420 C CA . VAL A 1 195 ? -0.376 11.432 -13.511 1.00 94.06 195 VAL A CA 1
ATOM 1421 C C . VAL A 1 195 ? -1.136 10.463 -12.610 1.00 94.06 195 VAL A C 1
ATOM 1423 O O . VAL A 1 195 ? -1.999 10.847 -11.825 1.00 94.06 195 VAL A O 1
ATOM 1426 N N . SER A 1 196 ? -0.830 9.170 -12.733 1.00 92.81 196 SER A N 1
ATOM 1427 C CA . SER A 1 196 ? -1.497 8.115 -11.984 1.00 92.81 196 SER A CA 1
ATOM 1428 C C . SER A 1 196 ? -0.560 6.947 -11.723 1.00 92.81 196 SER A C 1
ATOM 1430 O O . SER A 1 196 ? 0.068 6.435 -12.642 1.00 92.81 196 SER A O 1
ATOM 1432 N N . ARG A 1 197 ? -0.544 6.456 -10.479 1.00 94.44 197 ARG A N 1
ATOM 1433 C CA . ARG A 1 197 ? 0.129 5.198 -10.105 1.00 94.44 197 ARG A CA 1
ATOM 1434 C C . ARG A 1 197 ? -0.742 3.950 -10.330 1.00 94.44 197 ARG A C 1
ATOM 1436 O O . ARG A 1 197 ? -0.337 2.856 -9.959 1.00 94.44 197 ARG A O 1
ATOM 1443 N N . LEU A 1 198 ? -1.942 4.114 -10.898 1.00 95.25 198 LEU A N 1
ATOM 1444 C CA . LEU A 1 198 ? -2.885 3.021 -11.179 1.00 95.25 198 LEU A CA 1
ATOM 1445 C C . LEU A 1 198 ? -2.956 2.655 -12.667 1.00 95.25 198 LEU A C 1
ATOM 1447 O O . LEU A 1 198 ? -3.316 1.529 -12.996 1.00 95.25 198 LEU A O 1
ATOM 1451 N N . HIS A 1 199 ? -2.613 3.589 -13.555 1.00 94.06 199 HIS A N 1
ATOM 1452 C CA . HIS A 1 199 ? -2.717 3.417 -15.004 1.00 94.06 199 HIS A CA 1
ATOM 1453 C C . HIS A 1 199 ? -1.334 3.334 -15.641 1.00 94.06 199 HIS A C 1
ATOM 1455 O O . HIS A 1 199 ? -0.368 3.880 -15.102 1.00 94.06 199 HIS A O 1
ATOM 1461 N N . TRP A 1 200 ? -1.246 2.653 -16.782 1.00 91.31 200 TRP A N 1
ATOM 1462 C CA . TRP A 1 200 ? -0.008 2.533 -17.550 1.00 91.31 200 TRP A CA 1
ATOM 1463 C C . TRP A 1 200 ? 0.084 3.595 -18.647 1.00 91.31 200 TRP A C 1
ATOM 1465 O O . TRP A 1 200 ? -0.947 4.082 -19.113 1.00 91.31 200 TRP A O 1
ATOM 1475 N N . ASN A 1 201 ? 1.317 3.944 -19.015 1.00 88.06 201 ASN A N 1
ATOM 1476 C CA . ASN A 1 201 ? 1.647 4.723 -20.213 1.00 88.06 201 ASN A CA 1
ATOM 1477 C C . ASN A 1 201 ? 1.659 3.814 -21.448 1.00 88.06 201 ASN A C 1
ATOM 1479 O O . ASN A 1 201 ? 2.301 2.739 -21.362 1.00 88.06 201 ASN A O 1
#